Protein AF-A0A556MNW9-F1 (afdb_monomer_lite)

Secondary structure (DSSP, 8-state):
-HHHHHHHHHHHHHHHHHHHHTT-EEEEEEEEEEEEBTTS-EEEEEEEEEEE-TTS--EEEEEEEEEETTTTEEEEEEEEEESS--TTSHHHHHHHHHHHHHHTS---B-TTS--B-SS-EEEEEETTS-TTS-PPPPPSSEEEEEEEEE-TTSPEEEEEEEEETTEEEEEEEEES-TTS--EEEE-SSTTEEEEEEEE-SSSEEEEEEEEETTT--EEEEEEEEE-----

Structure (mmCIF, N/CA/C/O backbone):
data_AF-A0A556MNW9-F1
#
_entry.id   AF-A0A556MNW9-F1
#
loop_
_atom_site.group_PDB
_atom_site.id
_atom_site.type_symbol
_atom_site.label_atom_id
_atom_site.label_alt_id
_atom_site.label_comp_id
_atom_site.label_asym_id
_atom_site.label_entity_id
_atom_site.label_seq_id
_atom_site.pdbx_PDB_ins_code
_atom_site.Cartn_x
_atom_site.Cartn_y
_atom_site.Cartn_z
_atom_site.occupancy
_atom_site.B_iso_or_equiv
_atom_site.auth_seq_id
_atom_site.auth_comp_id
_atom_site.auth_asym_id
_atom_site.auth_atom_id
_atom_site.pdbx_PDB_model_num
ATOM 1 N N . MET A 1 1 ? -20.083 8.421 -54.833 1.00 62.03 1 MET A N 1
ATOM 2 C CA . MET A 1 1 ? -19.821 7.019 -54.429 1.00 62.03 1 MET A CA 1
ATOM 3 C C . MET A 1 1 ? -18.378 6.812 -53.972 1.00 62.03 1 MET A C 1
ATOM 5 O O . MET A 1 1 ? -18.189 6.343 -52.862 1.00 62.03 1 MET A O 1
ATOM 9 N N . LEU A 1 2 ? -17.377 7.241 -54.753 1.00 65.88 2 LEU A N 1
ATOM 10 C CA . LEU A 1 2 ? -15.950 7.072 -54.431 1.00 65.88 2 LEU A CA 1
ATOM 11 C C . LEU A 1 2 ? -15.540 7.654 -53.060 1.00 65.88 2 LEU A C 1
ATOM 13 O O . LEU A 1 2 ? -14.881 6.970 -52.294 1.00 65.88 2 LEU A O 1
ATOM 17 N N . ILE A 1 3 ? -16.005 8.866 -52.723 1.00 64.12 3 ILE A N 1
ATOM 18 C CA . ILE A 1 3 ? -15.663 9.579 -51.472 1.00 64.12 3 ILE A CA 1
ATOM 19 C C . ILE A 1 3 ? -16.175 8.849 -50.215 1.00 64.12 3 ILE A C 1
ATOM 21 O O . ILE A 1 3 ? -15.480 8.781 -49.208 1.00 64.12 3 ILE A O 1
ATOM 25 N N . LEU A 1 4 ? -17.376 8.261 -50.273 1.00 63.44 4 LEU A N 1
ATOM 26 C CA . LEU A 1 4 ? -17.949 7.498 -49.153 1.00 63.44 4 LEU A CA 1
ATOM 27 C C . LEU A 1 4 ? -17.160 6.209 -48.882 1.00 63.44 4 LEU A C 1
ATOM 29 O O . LEU A 1 4 ? -16.976 5.834 -47.727 1.00 63.44 4 LEU A O 1
ATOM 33 N N . VAL A 1 5 ? -16.646 5.570 -49.937 1.00 71.50 5 VAL A N 1
ATOM 34 C CA . VAL A 1 5 ? -15.811 4.366 -49.825 1.00 71.50 5 VAL A CA 1
ATOM 35 C C . VAL A 1 5 ? -14.441 4.705 -49.232 1.00 71.50 5 VAL A C 1
ATOM 37 O O . VAL A 1 5 ? -13.986 4.005 -48.331 1.00 71.50 5 VAL A O 1
ATOM 40 N N . THR A 1 6 ? -13.800 5.803 -49.650 1.00 70.75 6 THR A N 1
ATOM 41 C CA . THR A 1 6 ? -12.513 6.233 -49.073 1.00 70.75 6 THR A CA 1
ATOM 42 C C . THR A 1 6 ? -12.634 6.657 -47.615 1.00 70.75 6 THR A C 1
ATOM 44 O O . THR A 1 6 ? -11.775 6.289 -46.814 1.00 70.75 6 THR A O 1
ATOM 47 N N . VAL A 1 7 ? -13.698 7.375 -47.238 1.00 72.06 7 VAL A N 1
ATOM 48 C CA . VAL A 1 7 ? -13.945 7.744 -45.833 1.00 72.06 7 VAL A CA 1
ATOM 49 C C . VAL A 1 7 ? -14.216 6.495 -44.990 1.00 72.06 7 VAL A C 1
ATOM 51 O O . VAL A 1 7 ? -13.611 6.339 -43.932 1.00 72.06 7 VAL A O 1
ATOM 54 N N . GLY A 1 8 ? -15.041 5.564 -45.483 1.00 70.25 8 GLY A N 1
ATOM 55 C CA . GLY A 1 8 ? -15.333 4.300 -44.801 1.00 70.25 8 GLY A CA 1
ATOM 56 C C . GLY A 1 8 ? -14.086 3.439 -44.578 1.00 70.25 8 GLY A C 1
ATOM 57 O O . GLY A 1 8 ? -13.829 3.015 -43.453 1.00 70.25 8 GLY A O 1
ATOM 58 N N . CYS A 1 9 ? -13.259 3.250 -45.613 1.00 74.62 9 CYS A N 1
ATOM 59 C CA . CYS A 1 9 ? -11.987 2.531 -45.499 1.00 74.62 9 CYS A CA 1
ATOM 60 C C . CYS A 1 9 ? -11.000 3.235 -44.560 1.00 74.62 9 CYS A C 1
ATOM 62 O O . CYS A 1 9 ? -10.313 2.565 -43.797 1.00 74.62 9 CYS A O 1
ATOM 64 N N . SER A 1 10 ? -10.953 4.571 -44.563 1.00 72.69 10 SER A N 1
ATOM 65 C CA . SER A 1 10 ? -10.075 5.325 -43.660 1.00 72.69 10 SER A CA 1
ATOM 66 C C . SER A 1 10 ? -10.488 5.143 -42.201 1.00 72.69 10 SER A C 1
ATOM 68 O O . SER A 1 10 ? -9.637 4.850 -41.370 1.00 72.69 10 SER A O 1
ATOM 70 N N . VAL A 1 11 ? -11.785 5.227 -41.878 1.00 74.94 11 VAL A N 1
ATOM 71 C CA . VAL A 1 11 ? -12.293 4.979 -40.515 1.00 74.94 11 VAL A CA 1
ATOM 72 C C . VAL A 1 11 ? -12.009 3.543 -40.068 1.00 74.94 11 VAL A C 1
ATOM 74 O O . VAL A 1 11 ? -11.620 3.333 -38.923 1.00 74.94 11 VAL A O 1
ATOM 77 N N . LEU A 1 12 ? -12.132 2.561 -40.965 1.00 72.44 12 LEU A N 1
ATOM 78 C CA . LEU A 1 12 ? -11.803 1.161 -40.680 1.00 72.44 12 LEU A CA 1
ATOM 79 C C . LEU A 1 12 ? -10.304 0.958 -40.431 1.00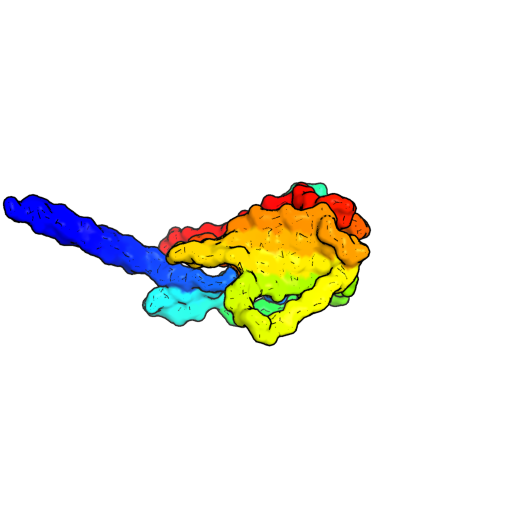 72.44 12 LEU A C 1
ATOM 81 O O . LEU A 1 12 ? -9.932 0.277 -39.481 1.00 72.44 12 LEU A O 1
ATOM 85 N N . VAL A 1 13 ? -9.443 1.583 -41.237 1.00 72.56 13 VAL A N 1
ATOM 86 C CA . VAL A 1 13 ? -7.985 1.527 -41.074 1.00 72.56 13 VAL A CA 1
ATOM 87 C C . VAL A 1 13 ? -7.557 2.239 -39.794 1.00 72.56 13 VAL A C 1
ATOM 89 O O . VAL A 1 13 ? -6.809 1.659 -39.017 1.00 72.56 13 VAL A O 1
ATOM 92 N N . PHE A 1 14 ? -8.074 3.435 -39.501 1.00 62.94 14 PHE A N 1
ATOM 93 C CA . PHE A 1 14 ? -7.812 4.120 -38.232 1.00 62.94 14 PHE A CA 1
ATOM 94 C C . PHE A 1 14 ? -8.364 3.338 -37.035 1.00 62.94 14 PHE A C 1
ATOM 96 O O . PHE A 1 14 ? -7.680 3.235 -36.023 1.00 62.94 14 PHE A O 1
ATOM 103 N N . GLY A 1 15 ? -9.548 2.733 -37.152 1.00 62.94 15 GLY A N 1
ATOM 104 C CA . GLY A 1 15 ? -10.143 1.888 -36.116 1.00 62.94 15 GLY A CA 1
ATOM 105 C C . GLY A 1 15 ? -9.334 0.616 -35.852 1.00 62.94 15 GLY A C 1
ATOM 106 O O . GLY A 1 15 ? -9.096 0.268 -34.697 1.00 62.94 15 GLY A O 1
ATOM 107 N N . LEU A 1 16 ? -8.839 -0.041 -36.905 1.00 59.16 16 LEU A N 1
ATOM 108 C CA . LEU A 1 16 ? -7.960 -1.208 -36.807 1.00 59.16 16 LEU A CA 1
ATOM 109 C C . LEU A 1 16 ? -6.581 -0.828 -36.263 1.00 59.16 16 LEU A C 1
ATOM 111 O O . LEU A 1 16 ? -6.096 -1.482 -35.347 1.00 59.16 16 LEU A O 1
ATOM 115 N N . ILE A 1 17 ? -5.972 0.257 -36.745 1.00 58.78 17 ILE A N 1
ATOM 116 C CA . ILE A 1 17 ? -4.704 0.778 -36.219 1.00 58.78 17 ILE A CA 1
ATOM 117 C C . ILE A 1 17 ? -4.855 1.143 -34.737 1.00 58.78 17 ILE A C 1
ATOM 119 O O . ILE A 1 17 ? -3.985 0.805 -33.942 1.00 58.78 17 ILE A O 1
ATOM 123 N N . PHE A 1 18 ? -5.972 1.749 -34.327 1.00 54.22 18 PHE A N 1
ATOM 124 C CA . PHE A 1 18 ? -6.258 2.022 -32.919 1.00 54.22 18 PHE A CA 1
ATOM 125 C C . PHE A 1 18 ? -6.406 0.720 -32.113 1.00 54.22 18 PHE A C 1
ATOM 127 O O . PHE A 1 18 ? -5.808 0.588 -31.047 1.00 54.22 18 PHE A O 1
ATOM 134 N N . LEU A 1 19 ? -7.097 -0.292 -32.650 1.00 52.31 19 LEU A N 1
ATOM 135 C CA . LEU A 1 19 ? -7.193 -1.637 -32.061 1.00 52.31 19 LEU A CA 1
ATOM 136 C C . LEU A 1 19 ? -5.829 -2.337 -31.911 1.00 52.31 19 LEU A C 1
ATOM 138 O O . LEU A 1 19 ? -5.623 -3.050 -30.927 1.00 52.31 19 LEU A O 1
ATOM 142 N N . PHE A 1 20 ? -4.897 -2.128 -32.846 1.00 49.38 20 PHE A N 1
ATOM 143 C CA . PHE A 1 20 ? -3.540 -2.682 -32.794 1.00 49.38 20 PHE A CA 1
ATOM 144 C C . PHE A 1 20 ? -2.608 -1.880 -31.865 1.00 49.38 20 PHE A C 1
ATOM 146 O O . PHE A 1 20 ? -1.889 -2.474 -31.068 1.00 49.38 20 PHE A O 1
ATOM 153 N N . ILE A 1 21 ? -2.663 -0.544 -31.861 1.00 49.72 21 ILE A N 1
ATOM 154 C CA . ILE A 1 21 ? -1.835 0.312 -30.985 1.00 49.72 21 ILE A CA 1
ATOM 155 C C . ILE A 1 21 ? -2.230 0.161 -29.505 1.00 49.72 21 ILE A C 1
ATOM 157 O O . ILE A 1 21 ? -1.377 0.208 -28.611 1.00 49.72 21 ILE A O 1
ATOM 161 N N . VAL A 1 22 ? -3.512 -0.074 -29.219 1.00 49.94 22 VAL A N 1
ATOM 162 C CA . VAL A 1 22 ? -4.018 -0.259 -27.849 1.00 49.94 22 VAL A CA 1
ATOM 163 C C . VAL A 1 22 ? -3.633 -1.634 -27.267 1.00 49.94 22 VAL A C 1
ATOM 165 O O . VAL A 1 22 ? -3.669 -1.811 -26.048 1.00 49.94 22 VAL A O 1
ATOM 168 N N . LYS A 1 23 ? -3.172 -2.593 -28.085 1.00 45.16 23 LYS A N 1
ATOM 169 C CA . LYS A 1 23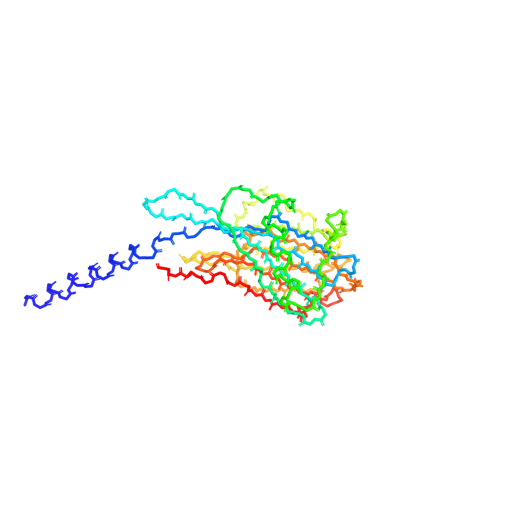 ? -2.942 -3.988 -27.671 1.00 45.16 23 LYS A CA 1
ATOM 170 C C . LYS A 1 23 ? -1.593 -4.324 -27.027 1.00 45.16 23 LYS A C 1
ATOM 172 O O . LYS A 1 23 ? -1.466 -5.442 -26.547 1.00 45.16 23 LYS A O 1
ATOM 177 N N . LYS A 1 24 ? -0.667 -3.372 -26.835 1.00 51.00 24 LYS A N 1
ATOM 178 C CA . LYS A 1 24 ? 0.464 -3.575 -25.902 1.00 51.00 24 LYS A CA 1
ATOM 179 C C . LYS A 1 24 ? -0.074 -3.677 -24.470 1.00 51.00 24 LYS A C 1
ATOM 181 O O . LYS A 1 24 ? -0.247 -2.645 -23.809 1.00 51.00 24 LYS A O 1
ATOM 186 N N . LYS A 1 25 ? -0.399 -4.887 -24.013 1.00 52.50 25 LYS A N 1
ATOM 187 C CA . LYS A 1 25 ? -0.976 -5.145 -22.691 1.00 52.50 25 LYS A CA 1
ATOM 188 C C . LYS A 1 25 ? 0.147 -5.186 -21.655 1.00 52.50 25 LYS A C 1
ATOM 190 O O . LYS A 1 25 ? 0.825 -6.192 -21.486 1.00 52.50 25 LYS A O 1
ATOM 195 N N . THR A 1 26 ? 0.341 -4.093 -20.927 1.00 50.66 26 THR A N 1
ATOM 196 C CA . THR A 1 26 ? 0.907 -4.208 -19.576 1.00 50.66 26 THR A CA 1
ATOM 197 C C . THR A 1 26 ? -0.128 -4.968 -18.742 1.00 50.66 26 THR A C 1
ATOM 199 O O . THR A 1 26 ? -1.326 -4.734 -18.898 1.00 50.66 26 THR A O 1
ATOM 202 N N . LYS A 1 27 ? 0.290 -5.925 -17.922 1.00 52.41 27 LYS A N 1
ATOM 203 C CA . LYS A 1 27 ? -0.569 -6.613 -16.959 1.00 52.41 27 LYS A CA 1
ATOM 204 C C . LYS A 1 27 ? 0.091 -6.589 -15.581 1.00 52.41 27 LYS A C 1
ATOM 206 O O . LYS A 1 27 ? 1.298 -6.691 -15.475 1.00 52.41 27 LYS A O 1
ATOM 211 N N . ILE A 1 28 ? -0.761 -6.441 -14.568 1.00 52.88 28 ILE A N 1
ATOM 212 C CA . ILE A 1 28 ? -0.559 -6.612 -13.119 1.00 52.88 28 ILE A CA 1
ATOM 213 C C . ILE A 1 28 ? 0.642 -5.859 -12.521 1.00 52.88 28 ILE A C 1
ATOM 215 O O . ILE A 1 28 ? 1.799 -6.181 -12.769 1.00 52.88 28 ILE A O 1
ATOM 219 N N . HIS A 1 29 ? 0.326 -4.883 -11.663 1.00 64.56 29 HIS A N 1
ATOM 220 C CA . HIS A 1 29 ? 1.287 -4.318 -10.724 1.00 64.56 29 HIS A CA 1
ATOM 221 C C . HIS A 1 29 ? 1.146 -5.085 -9.409 1.00 64.56 29 HIS A C 1
ATOM 223 O O . HIS A 1 29 ? 0.153 -4.903 -8.704 1.00 64.56 29 HIS A O 1
ATOM 229 N N . ALA A 1 30 ? 2.061 -6.002 -9.118 1.00 73.12 30 ALA A N 1
ATOM 230 C CA . ALA A 1 30 ? 2.046 -6.734 -7.858 1.00 73.12 30 ALA A CA 1
ATOM 231 C C . ALA A 1 30 ? 2.861 -5.969 -6.815 1.00 73.12 30 ALA A C 1
ATOM 233 O O . ALA A 1 30 ? 3.887 -5.367 -7.130 1.00 73.12 30 ALA A O 1
ATOM 234 N N . ILE A 1 31 ? 2.396 -5.996 -5.570 1.00 82.81 31 ILE A N 1
ATOM 235 C CA . ILE A 1 31 ? 3.211 -5.591 -4.428 1.00 82.81 31 ILE A CA 1
ATOM 236 C C . ILE A 1 31 ? 3.947 -6.854 -3.997 1.00 82.81 31 ILE A C 1
ATOM 238 O O . ILE A 1 31 ? 3.338 -7.772 -3.451 1.00 82.81 31 ILE A O 1
ATOM 242 N N . ASP A 1 32 ? 5.244 -6.929 -4.246 1.00 84.06 32 ASP A N 1
ATOM 243 C CA . ASP A 1 32 ? 6.038 -8.106 -3.895 1.00 84.06 32 ASP A CA 1
ATOM 244 C C . ASP A 1 32 ? 6.370 -8.084 -2.406 1.00 84.06 32 ASP A C 1
ATOM 246 O O . ASP A 1 32 ? 6.090 -9.034 -1.676 1.00 84.06 32 ASP A O 1
ATOM 250 N N . ALA A 1 33 ? 6.875 -6.949 -1.924 1.00 87.94 33 ALA A N 1
ATOM 251 C CA . ALA A 1 33 ? 7.255 -6.772 -0.534 1.00 87.94 33 ALA A CA 1
ATOM 252 C C . ALA A 1 33 ? 7.042 -5.332 -0.073 1.00 87.94 33 ALA A C 1
ATOM 254 O O . ALA A 1 33 ? 7.173 -4.377 -0.837 1.00 87.94 33 ALA A O 1
ATOM 255 N N . VAL A 1 34 ? 6.750 -5.187 1.215 1.00 90.88 34 VAL A N 1
ATOM 256 C CA . VAL A 1 34 ? 6.775 -3.897 1.902 1.00 90.88 34 VAL A CA 1
ATOM 257 C C . VAL A 1 34 ? 7.614 -4.085 3.149 1.00 90.88 34 VAL A C 1
ATOM 259 O O . VAL A 1 34 ? 7.376 -5.019 3.914 1.00 90.88 34 VAL A O 1
ATOM 262 N N . VAL A 1 35 ? 8.600 -3.216 3.332 1.00 92.25 35 VAL A N 1
ATOM 263 C CA . VAL A 1 35 ? 9.440 -3.160 4.532 1.00 92.25 35 VAL A CA 1
ATOM 264 C C . VAL A 1 35 ? 9.478 -1.721 5.018 1.00 92.25 35 VAL A C 1
ATOM 266 O O . VAL A 1 35 ? 9.399 -0.797 4.215 1.00 92.25 35 VAL A O 1
ATOM 269 N N . ALA A 1 36 ? 9.584 -1.512 6.322 1.00 93.38 36 ALA A N 1
ATOM 270 C CA . ALA A 1 36 ? 9.688 -0.172 6.884 1.00 93.38 36 ALA A CA 1
ATOM 271 C C . ALA A 1 36 ? 11.036 0.018 7.571 1.00 93.38 36 ALA A C 1
ATOM 273 O O . ALA A 1 36 ? 11.760 -0.944 7.834 1.00 93.38 36 ALA A O 1
ATOM 274 N N . ASP A 1 37 ? 11.372 1.262 7.881 1.00 91.69 37 ASP A N 1
ATOM 275 C CA . ASP A 1 37 ? 12.425 1.554 8.842 1.00 91.69 37 ASP A CA 1
ATOM 276 C C . ASP A 1 37 ? 11.986 1.223 10.285 1.00 91.69 37 ASP A C 1
ATOM 278 O O . ASP A 1 37 ? 10.820 0.938 10.587 1.00 91.69 37 ASP A O 1
ATOM 282 N N . ASN A 1 38 ? 12.937 1.265 11.220 1.00 88.75 38 ASN A N 1
ATOM 283 C CA . ASN A 1 38 ? 12.660 0.961 12.628 1.00 88.75 38 ASN A CA 1
ATOM 284 C C . ASN A 1 38 ? 11.615 1.897 13.250 1.00 88.75 38 ASN A C 1
ATOM 286 O O . ASN A 1 38 ? 10.914 1.486 14.175 1.00 88.75 38 ASN A O 1
ATOM 290 N N . THR A 1 39 ? 11.478 3.116 12.729 1.00 89.62 39 THR A N 1
ATOM 291 C CA . THR A 1 39 ? 10.547 4.135 13.226 1.00 89.62 39 THR A CA 1
ATOM 292 C C . THR A 1 39 ? 9.179 4.136 12.544 1.00 89.62 39 THR A C 1
ATOM 294 O O . THR A 1 39 ? 8.330 4.925 12.942 1.00 89.62 39 THR A O 1
ATOM 297 N N . LEU A 1 40 ? 8.940 3.261 11.558 1.00 92.00 40 LEU A N 1
ATOM 298 C CA . LEU A 1 40 ? 7.703 3.236 10.762 1.00 92.00 40 LEU A CA 1
ATOM 299 C C . LEU A 1 40 ? 7.399 4.572 10.059 1.00 92.00 40 LEU A C 1
ATOM 301 O O . LEU A 1 40 ? 6.241 4.916 9.828 1.00 92.00 40 LEU A O 1
ATOM 305 N N . ASN A 1 41 ? 8.438 5.333 9.719 1.00 92.88 41 ASN A N 1
ATOM 306 C CA . ASN A 1 41 ? 8.310 6.612 9.031 1.00 92.88 41 ASN A CA 1
ATOM 307 C C . ASN A 1 41 ? 8.558 6.482 7.523 1.00 92.88 41 ASN A C 1
ATOM 309 O O . ASN A 1 41 ? 7.945 7.204 6.741 1.00 92.88 41 ASN A O 1
ATOM 313 N N . PHE A 1 42 ? 9.432 5.563 7.108 1.00 94.69 42 PHE A N 1
ATOM 314 C CA . PHE A 1 42 ? 9.692 5.284 5.695 1.00 94.69 42 PHE A CA 1
ATOM 315 C C . PHE A 1 42 ? 9.264 3.865 5.351 1.00 94.69 42 PHE A C 1
ATOM 317 O O . PHE A 1 42 ? 9.792 2.906 5.911 1.00 94.69 42 PHE A O 1
ATOM 324 N N . TYR A 1 43 ? 8.341 3.738 4.398 1.00 94.50 43 TYR A N 1
ATOM 325 C CA . TYR A 1 43 ? 7.882 2.456 3.871 1.00 94.50 43 TYR A CA 1
ATOM 326 C C . TYR A 1 43 ? 8.468 2.254 2.487 1.00 94.50 43 TYR A C 1
ATOM 328 O O . TYR A 1 43 ? 8.179 3.000 1.552 1.00 94.50 43 TYR A O 1
ATOM 336 N N . HIS A 1 44 ? 9.293 1.230 2.372 1.00 93.50 44 HIS A N 1
ATOM 337 C CA . HIS A 1 44 ? 9.875 0.757 1.135 1.00 93.50 44 HIS A CA 1
ATOM 338 C C . HIS A 1 44 ? 8.922 -0.244 0.505 1.00 93.50 44 HIS A C 1
ATOM 340 O O . HIS A 1 44 ? 8.631 -1.296 1.074 1.00 93.50 44 HIS A O 1
ATOM 346 N N . ILE A 1 45 ? 8.430 0.103 -0.673 1.00 90.50 45 ILE A N 1
ATOM 347 C CA . ILE A 1 45 ? 7.445 -0.670 -1.409 1.00 90.50 45 ILE A CA 1
ATOM 348 C C . ILE A 1 45 ? 8.140 -1.203 -2.650 1.00 90.50 45 ILE A C 1
ATOM 350 O O . ILE A 1 45 ? 8.534 -0.443 -3.541 1.00 90.50 45 ILE A O 1
ATOM 354 N N . PHE A 1 46 ? 8.297 -2.518 -2.681 1.00 88.44 46 PHE A N 1
ATOM 355 C CA . PHE A 1 46 ? 8.849 -3.260 -3.796 1.00 88.44 46 PHE A CA 1
ATOM 356 C C . PHE A 1 46 ? 7.707 -3.920 -4.547 1.00 88.44 46 PHE A C 1
ATOM 358 O O . PHE A 1 46 ? 6.855 -4.591 -3.960 1.00 88.44 46 PHE A O 1
ATOM 365 N N . GLY A 1 47 ? 7.689 -3.713 -5.852 1.00 84.62 47 GLY A N 1
ATOM 366 C CA . GLY A 1 47 ? 6.672 -4.274 -6.717 1.00 84.62 47 GLY A CA 1
ATOM 367 C C . GLY A 1 47 ? 7.184 -4.429 -8.131 1.00 84.62 47 GLY A C 1
ATOM 368 O O . GLY A 1 47 ? 8.267 -3.944 -8.481 1.00 84.62 47 GLY A O 1
ATOM 369 N N . HIS A 1 48 ? 6.380 -5.071 -8.961 1.00 81.50 48 HIS A N 1
ATOM 370 C CA . HIS A 1 48 ? 6.697 -5.253 -10.363 1.00 81.50 48 HIS A CA 1
ATOM 371 C C . HIS A 1 48 ? 5.496 -5.005 -11.249 1.00 81.50 48 HIS A C 1
ATOM 373 O O . HIS A 1 48 ? 4.357 -5.253 -10.867 1.00 81.50 48 HIS A O 1
ATOM 379 N N . SER A 1 49 ? 5.792 -4.566 -12.467 1.00 78.94 49 SER A N 1
ATOM 380 C CA . SER A 1 49 ? 4.851 -4.515 -13.579 1.00 78.94 49 SER A CA 1
ATOM 381 C C . SER A 1 49 ? 5.216 -5.591 -14.597 1.00 78.94 49 SER A C 1
ATOM 383 O O . SER A 1 49 ? 6.367 -5.634 -15.044 1.00 78.94 49 SER A O 1
ATOM 385 N N . MET A 1 50 ? 4.258 -6.413 -15.028 1.00 76.31 50 MET A N 1
ATOM 386 C CA . MET A 1 50 ? 4.468 -7.343 -16.141 1.00 76.31 50 MET A CA 1
ATOM 387 C C . MET A 1 50 ? 4.141 -6.662 -17.477 1.00 76.31 50 MET A C 1
ATOM 389 O O . MET A 1 50 ? 3.063 -6.115 -17.701 1.00 76.31 50 MET A O 1
ATOM 393 N N . TYR A 1 51 ? 5.085 -6.692 -18.407 1.00 74.38 51 TYR A N 1
ATOM 394 C CA . TYR A 1 51 ? 4.936 -6.167 -19.758 1.00 74.38 51 TYR A CA 1
ATOM 395 C C . TYR A 1 51 ? 4.787 -7.335 -20.731 1.00 74.38 51 TYR A C 1
ATOM 397 O O . TYR A 1 51 ? 5.675 -8.183 -20.820 1.00 74.38 51 TYR A O 1
ATOM 405 N N . MET A 1 52 ? 3.674 -7.371 -21.470 1.00 72.06 52 MET A N 1
ATOM 406 C CA . MET A 1 52 ? 3.406 -8.366 -22.514 1.00 72.06 52 MET A CA 1
ATOM 407 C C . MET A 1 52 ? 3.379 -7.672 -23.888 1.00 72.06 52 MET A C 1
ATOM 409 O O . MET A 1 52 ? 2.321 -7.221 -24.333 1.00 72.06 52 MET A O 1
ATOM 413 N N . PRO A 1 53 ? 4.547 -7.482 -24.528 1.00 69.19 53 PRO A N 1
ATOM 414 C CA . PRO A 1 53 ? 4.622 -6.999 -25.906 1.00 69.19 53 PRO A CA 1
ATOM 415 C C . PRO A 1 53 ? 4.098 -8.053 -26.896 1.00 69.19 53 PRO A C 1
ATOM 417 O O . PRO A 1 53 ? 4.206 -9.246 -26.637 1.00 69.19 53 PRO A O 1
ATOM 420 N N . ASP A 1 54 ? 3.556 -7.606 -28.033 1.00 67.94 54 ASP A N 1
ATOM 421 C CA . ASP A 1 54 ? 2.919 -8.495 -29.020 1.00 67.94 54 ASP A CA 1
ATOM 422 C C . ASP A 1 54 ? 3.927 -9.421 -29.734 1.00 67.94 54 ASP A C 1
ATOM 424 O O . ASP A 1 54 ? 3.644 -10.599 -29.933 1.00 67.94 54 ASP A O 1
ATOM 428 N N . ASP A 1 55 ? 5.129 -8.913 -30.038 1.00 73.88 55 ASP A N 1
ATOM 429 C CA . ASP A 1 55 ? 6.135 -9.613 -30.861 1.00 73.88 55 ASP A CA 1
ATOM 430 C C . ASP A 1 55 ? 7.375 -10.074 -30.073 1.00 73.88 55 ASP A C 1
ATOM 432 O O . ASP A 1 55 ? 8.416 -10.395 -30.649 1.00 73.88 55 ASP A O 1
ATOM 436 N N . SER A 1 56 ? 7.334 -10.058 -28.737 1.00 67.75 56 SER A N 1
ATOM 437 C CA . SER A 1 56 ? 8.475 -10.509 -27.927 1.00 67.75 56 SER A CA 1
ATOM 438 C C . SER A 1 56 ? 8.041 -11.159 -26.614 1.00 67.75 56 SER A C 1
ATOM 440 O O . SER A 1 56 ? 6.903 -10.979 -26.182 1.00 67.75 56 SER A O 1
ATOM 442 N N . PRO A 1 57 ? 8.923 -11.935 -25.956 1.00 76.56 57 PRO A N 1
ATOM 443 C CA . PRO A 1 57 ? 8.591 -12.551 -24.680 1.00 76.56 57 PRO A CA 1
ATOM 444 C C . PRO A 1 57 ? 8.206 -11.510 -23.627 1.00 76.56 57 PRO A C 1
ATOM 446 O O . PRO A 1 57 ? 8.827 -10.445 -23.522 1.00 76.56 57 PRO A O 1
ATOM 449 N N . SER A 1 58 ? 7.219 -11.858 -22.803 1.00 75.62 58 SER A N 1
ATOM 450 C CA . SER A 1 58 ? 6.840 -11.052 -21.648 1.00 75.62 58 SER A CA 1
ATOM 451 C C . SER A 1 58 ? 8.019 -10.862 -20.697 1.00 75.62 58 SER A C 1
ATOM 453 O O . SER A 1 58 ? 8.845 -11.760 -20.508 1.00 75.62 58 SER A O 1
ATOM 455 N N . TYR A 1 59 ? 8.093 -9.690 -20.076 1.00 77.62 59 TYR A N 1
ATOM 456 C CA . TYR A 1 59 ? 9.128 -9.365 -19.102 1.00 77.62 59 TYR A CA 1
ATOM 457 C C . TYR A 1 59 ? 8.562 -8.562 -17.938 1.00 77.62 59 TYR A C 1
ATOM 459 O O . TYR A 1 59 ? 7.580 -7.842 -18.094 1.00 77.62 59 TYR A O 1
ATOM 467 N N . GLU A 1 60 ? 9.212 -8.641 -16.784 1.00 82.38 60 GLU A N 1
ATOM 468 C CA . GLU A 1 60 ? 8.845 -7.857 -15.608 1.00 82.38 60 GLU A CA 1
ATOM 469 C C . GLU A 1 60 ? 9.783 -6.657 -15.460 1.00 82.38 60 GLU A C 1
ATOM 471 O O . GLU A 1 60 ? 10.968 -6.715 -15.812 1.00 82.38 60 GLU A O 1
ATOM 476 N N . VAL A 1 61 ? 9.232 -5.548 -14.971 1.00 83.12 61 VAL A N 1
ATOM 477 C CA . VAL A 1 61 ? 9.986 -4.367 -14.548 1.00 83.12 61 VAL A CA 1
ATOM 478 C C . VAL A 1 61 ? 9.753 -4.173 -13.064 1.00 83.12 61 VAL A C 1
ATOM 480 O O . VAL A 1 61 ? 8.648 -3.826 -12.649 1.00 83.12 61 VAL A O 1
ATOM 483 N N . TYR A 1 62 ? 10.811 -4.365 -12.289 1.00 85.69 62 TYR A N 1
ATOM 484 C CA . TYR A 1 62 ? 10.828 -4.135 -10.855 1.00 85.69 62 TYR A CA 1
ATOM 485 C C . TYR A 1 62 ? 10.967 -2.666 -10.539 1.00 85.69 62 TYR A C 1
ATOM 487 O O . TYR A 1 62 ? 11.691 -1.923 -11.213 1.00 85.69 62 TYR A O 1
ATOM 495 N N . ARG A 1 63 ? 10.282 -2.273 -9.476 1.00 86.19 63 ARG A N 1
ATOM 496 C CA . ARG A 1 63 ? 10.238 -0.923 -8.951 1.00 86.19 63 ARG A CA 1
ATOM 497 C C . ARG A 1 63 ? 10.479 -0.950 -7.460 1.00 86.19 63 ARG A C 1
ATOM 499 O O . ARG A 1 63 ? 10.120 -1.892 -6.756 1.00 86.19 63 ARG A O 1
ATOM 506 N N . HIS A 1 64 ? 11.036 0.152 -7.000 1.00 89.75 64 HIS A N 1
ATOM 507 C CA . HIS A 1 64 ? 11.177 0.441 -5.595 1.00 89.75 64 HIS A CA 1
ATOM 508 C C . HIS A 1 64 ? 10.721 1.877 -5.354 1.00 89.75 64 HIS A C 1
ATOM 510 O O . HIS A 1 64 ? 11.210 2.823 -5.980 1.00 89.75 64 HIS A O 1
ATOM 516 N N . TYR A 1 65 ? 9.753 2.025 -4.462 1.00 90.38 65 TYR A N 1
ATOM 517 C CA . TYR A 1 65 ? 9.222 3.303 -4.018 1.00 90.38 65 TYR A CA 1
ATOM 518 C C . TYR A 1 65 ? 9.463 3.457 -2.526 1.00 90.38 65 TYR A C 1
ATOM 520 O O . TYR A 1 65 ? 9.415 2.479 -1.785 1.00 90.38 65 TYR A O 1
ATOM 528 N N . VAL A 1 66 ? 9.672 4.691 -2.085 1.00 93.88 66 VAL A N 1
ATOM 529 C CA . VAL A 1 66 ? 9.662 5.038 -0.666 1.00 93.88 66 VAL A CA 1
ATOM 530 C C . VAL A 1 66 ? 8.517 5.994 -0.416 1.00 93.88 66 VAL A C 1
ATOM 532 O O . VAL A 1 66 ? 8.427 7.039 -1.062 1.00 93.88 66 VAL A O 1
ATOM 535 N N . PHE A 1 67 ? 7.657 5.623 0.521 1.00 94.44 67 PHE A N 1
ATOM 536 C CA . PHE A 1 67 ? 6.643 6.491 1.088 1.00 94.44 67 PHE A CA 1
ATOM 537 C C . PHE A 1 67 ? 7.145 7.052 2.418 1.00 94.44 67 PHE A C 1
ATOM 539 O O . PHE A 1 67 ? 7.496 6.287 3.318 1.00 94.44 67 PHE A O 1
ATOM 546 N N . ASN A 1 68 ? 7.193 8.377 2.533 1.00 94.06 68 ASN A N 1
ATOM 547 C CA . ASN A 1 68 ? 7.508 9.074 3.772 1.00 94.06 68 ASN A CA 1
ATOM 548 C C . ASN A 1 68 ? 6.210 9.484 4.477 1.00 94.06 68 ASN A C 1
ATOM 550 O O . ASN A 1 68 ? 5.503 10.378 4.011 1.00 94.06 68 ASN A O 1
ATOM 554 N N . LEU A 1 69 ? 5.919 8.849 5.610 1.00 94.06 69 LEU A N 1
ATOM 555 C CA . LEU A 1 69 ? 4.691 9.071 6.366 1.00 94.06 69 LEU A CA 1
ATOM 556 C C . LEU A 1 69 ? 4.611 10.489 6.951 1.00 94.06 69 LEU A C 1
ATOM 558 O O . LEU A 1 69 ? 3.525 11.053 7.014 1.00 94.06 69 LEU A O 1
ATOM 562 N N . SER A 1 70 ? 5.739 11.099 7.333 1.00 92.19 70 SER A N 1
ATOM 563 C CA . SER A 1 70 ? 5.736 12.411 8.002 1.00 92.19 70 SER A CA 1
ATOM 564 C C . SER A 1 70 ? 5.253 13.567 7.128 1.00 92.19 70 SER A C 1
ATOM 566 O O . SER A 1 70 ? 4.797 14.580 7.653 1.00 92.19 70 SER A O 1
ATOM 568 N N . ASN A 1 71 ? 5.353 13.436 5.805 1.00 92.31 71 ASN A N 1
ATOM 569 C CA . ASN A 1 71 ? 4.935 14.465 4.854 1.00 92.31 71 ASN A CA 1
ATOM 570 C C . ASN A 1 71 ? 4.089 13.918 3.694 1.00 92.31 71 ASN A C 1
ATOM 572 O O . ASN A 1 71 ? 3.862 14.635 2.720 1.00 92.31 71 ASN A O 1
ATOM 576 N N . TYR A 1 72 ? 3.651 12.661 3.789 1.00 91.56 72 TYR A N 1
ATOM 577 C CA . TYR A 1 72 ? 2.872 11.960 2.771 1.00 91.56 72 TYR A CA 1
ATOM 578 C C . TYR A 1 72 ? 3.488 11.997 1.360 1.00 91.56 72 TYR A C 1
ATOM 580 O O . TYR A 1 72 ? 2.779 12.065 0.356 1.00 91.56 72 TYR A O 1
ATOM 588 N N . GLN A 1 73 ? 4.820 11.966 1.258 1.00 91.25 73 GLN A N 1
ATOM 589 C CA . GLN A 1 73 ? 5.517 12.072 -0.022 1.00 91.25 73 GLN A CA 1
ATOM 590 C C . GLN A 1 73 ? 6.002 10.717 -0.533 1.00 91.25 73 GLN A C 1
ATOM 592 O O . GLN A 1 73 ? 6.618 9.938 0.196 1.00 91.25 73 GLN A O 1
ATOM 597 N N . PHE A 1 74 ? 5.810 10.486 -1.831 1.00 88.44 74 PHE A N 1
ATOM 598 C CA . PHE A 1 74 ? 6.417 9.372 -2.547 1.00 88.44 74 PHE A CA 1
ATOM 599 C C . PHE A 1 74 ? 7.663 9.780 -3.319 1.00 88.44 74 PHE A C 1
ATOM 601 O O . PHE A 1 74 ? 7.657 10.747 -4.083 1.00 88.44 74 PHE A O 1
ATOM 608 N N . THR A 1 75 ? 8.691 8.946 -3.212 1.00 91.00 75 THR A N 1
ATOM 609 C CA . THR A 1 75 ? 9.908 9.058 -4.009 1.00 91.00 75 THR A CA 1
ATOM 610 C C . THR A 1 75 ? 10.146 7.748 -4.742 1.00 91.00 75 THR A C 1
ATOM 612 O O . THR A 1 75 ? 10.285 6.687 -4.135 1.00 91.00 75 THR A O 1
ATOM 615 N N . ALA A 1 76 ? 10.188 7.817 -6.072 1.00 88.69 76 ALA A N 1
ATOM 616 C CA . ALA A 1 76 ? 10.522 6.675 -6.913 1.00 88.69 76 ALA A CA 1
ATOM 617 C C . ALA A 1 76 ? 12.043 6.474 -6.974 1.00 88.69 76 ALA A C 1
ATOM 619 O O . ALA A 1 76 ? 12.800 7.425 -7.216 1.00 88.69 76 ALA A O 1
ATOM 620 N N . GLY A 1 77 ? 12.478 5.234 -6.766 1.00 87.62 77 GLY A N 1
ATOM 621 C CA . GLY A 1 77 ? 13.864 4.801 -6.884 1.00 87.62 77 GLY A CA 1
ATOM 622 C C . GLY A 1 77 ? 14.240 4.435 -8.313 1.00 87.62 77 GLY A C 1
ATOM 623 O O . GLY A 1 77 ? 13.791 5.073 -9.271 1.00 87.62 77 GLY A O 1
ATOM 624 N N . ASP A 1 78 ? 15.090 3.421 -8.436 1.00 86.94 78 ASP A N 1
ATOM 625 C CA . ASP A 1 78 ? 15.471 2.854 -9.724 1.00 86.94 78 ASP A CA 1
ATOM 626 C C . ASP A 1 78 ? 14.482 1.774 -10.171 1.00 86.94 78 ASP A C 1
ATOM 628 O O . ASP A 1 78 ? 13.551 1.386 -9.461 1.00 86.94 78 ASP A O 1
ATOM 632 N N . HIS A 1 79 ? 14.673 1.306 -11.400 1.00 87.06 79 HIS A N 1
ATOM 633 C CA . HIS A 1 79 ? 13.917 0.199 -11.960 1.00 87.06 79 HIS A CA 1
ATOM 634 C C . HIS A 1 79 ? 14.834 -0.764 -12.697 1.00 87.06 79 HIS A C 1
ATOM 636 O O . HIS A 1 79 ? 15.844 -0.355 -13.270 1.00 87.06 79 HIS A O 1
ATOM 642 N N . GLN A 1 80 ? 14.465 -2.041 -12.706 1.00 86.69 80 GLN A N 1
ATOM 643 C CA . GLN A 1 80 ? 15.233 -3.083 -13.373 1.00 86.69 80 GLN A CA 1
ATOM 644 C C . GLN A 1 80 ? 14.308 -4.049 -14.102 1.00 86.69 80 GLN A C 1
ATOM 646 O O . GLN A 1 80 ? 13.293 -4.480 -13.569 1.00 86.69 80 GLN A O 1
ATOM 651 N N . ARG A 1 81 ? 14.684 -4.417 -15.327 1.00 86.38 81 ARG A N 1
ATOM 652 C CA . ARG A 1 81 ? 14.055 -5.523 -16.051 1.00 86.38 81 ARG A CA 1
ATOM 653 C C . ARG A 1 81 ? 14.615 -6.852 -15.536 1.00 86.38 81 ARG A C 1
ATOM 655 O O . ARG A 1 81 ? 15.834 -6.980 -15.440 1.00 86.38 81 ARG A O 1
ATOM 662 N N . GLY A 1 82 ? 13.771 -7.840 -15.245 1.00 76.81 82 GLY A N 1
ATOM 663 C CA . GLY A 1 82 ? 14.241 -9.143 -14.758 1.00 76.81 82 GLY A CA 1
ATOM 664 C C . GLY A 1 82 ? 13.135 -10.172 -14.510 1.00 76.81 82 GLY A C 1
ATOM 665 O O . GLY A 1 82 ? 12.046 -10.041 -15.064 1.00 76.81 82 GLY A O 1
ATOM 666 N N . LYS A 1 83 ? 13.459 -11.191 -13.697 1.00 67.38 83 LYS A N 1
ATOM 667 C CA . LYS A 1 83 ? 12.545 -12.204 -13.140 1.00 67.38 83 LYS A CA 1
ATOM 668 C C . LYS A 1 83 ? 12.847 -12.399 -11.639 1.00 67.38 83 LYS A C 1
ATOM 670 O O . LYS A 1 83 ? 14.002 -12.650 -11.308 1.00 67.38 83 LYS A O 1
ATOM 675 N N . GLY A 1 84 ? 11.832 -12.330 -10.779 1.00 65.56 84 GLY A N 1
ATOM 676 C CA . GLY A 1 84 ? 11.911 -12.265 -9.314 1.00 65.56 84 GLY A CA 1
ATOM 677 C C . GLY A 1 84 ? 12.438 -10.944 -8.716 1.00 65.56 84 GLY A C 1
ATOM 678 O O . GLY A 1 84 ? 13.321 -10.297 -9.281 1.00 65.56 84 GLY A O 1
ATOM 679 N N . ILE A 1 85 ? 11.944 -10.590 -7.519 1.00 70.56 85 ILE A N 1
ATOM 680 C CA . ILE A 1 85 ? 12.620 -9.663 -6.593 1.00 70.56 85 ILE A CA 1
ATOM 681 C C . ILE A 1 85 ? 13.353 -10.480 -5.531 1.00 70.56 85 ILE A C 1
ATOM 683 O O . ILE A 1 85 ? 12.731 -11.233 -4.788 1.00 70.56 85 ILE A O 1
ATOM 687 N N . ASP A 1 86 ? 14.660 -10.257 -5.416 1.00 79.44 86 ASP A N 1
ATOM 688 C CA . ASP A 1 86 ? 15.434 -10.590 -4.221 1.00 79.44 86 ASP A CA 1
ATOM 689 C C . ASP A 1 86 ? 15.777 -9.282 -3.492 1.00 79.44 86 ASP A C 1
ATOM 691 O O . ASP A 1 86 ? 16.398 -8.382 -4.071 1.00 79.44 86 ASP A O 1
ATOM 695 N N . LEU A 1 87 ? 15.350 -9.166 -2.230 1.00 76.75 87 LEU A N 1
ATOM 696 C CA . LEU A 1 87 ? 15.595 -7.985 -1.396 1.00 76.75 87 LEU A CA 1
ATOM 697 C C . LEU A 1 87 ? 17.086 -7.766 -1.096 1.00 76.75 87 LEU A C 1
ATOM 699 O O . LEU A 1 87 ? 17.472 -6.654 -0.748 1.00 76.75 87 LEU A O 1
ATOM 703 N N . ASN A 1 88 ? 17.919 -8.790 -1.289 1.00 82.56 88 ASN A N 1
ATOM 704 C CA . ASN A 1 88 ? 19.373 -8.720 -1.147 1.00 82.56 88 ASN A CA 1
ATOM 705 C C . ASN A 1 88 ? 20.094 -8.533 -2.492 1.00 82.56 88 ASN A C 1
ATOM 707 O O . ASN A 1 88 ? 21.318 -8.623 -2.563 1.00 82.56 88 ASN A O 1
ATOM 711 N N . SER A 1 89 ? 19.356 -8.300 -3.580 1.00 84.88 89 SER A N 1
ATOM 712 C CA . SER A 1 89 ? 19.964 -8.143 -4.900 1.00 84.88 89 SER A CA 1
ATOM 713 C C . SER A 1 89 ? 20.709 -6.806 -5.048 1.00 84.88 89 SER A C 1
ATOM 715 O O . SER A 1 89 ? 20.285 -5.790 -4.488 1.00 84.88 89 SER A O 1
ATOM 717 N N . PRO A 1 90 ? 21.730 -6.736 -5.929 1.00 87.75 90 PRO A N 1
ATOM 718 C CA . PRO A 1 90 ? 22.405 -5.477 -6.266 1.00 87.75 90 PRO A CA 1
ATOM 719 C C . PRO A 1 90 ? 21.463 -4.383 -6.795 1.00 87.75 90 PRO A C 1
ATOM 721 O O . PRO A 1 90 ? 21.804 -3.203 -6.797 1.00 87.75 90 PRO A O 1
ATOM 724 N N . PHE A 1 91 ? 20.281 -4.757 -7.300 1.00 88.38 91 PHE A N 1
ATOM 725 C CA . PHE A 1 91 ? 19.235 -3.806 -7.679 1.00 88.38 91 PHE A CA 1
ATOM 726 C C . PHE A 1 91 ? 18.753 -2.988 -6.482 1.00 88.38 91 PHE A C 1
ATOM 728 O O . PHE A 1 91 ? 18.658 -1.763 -6.573 1.00 88.38 91 PHE A O 1
ATOM 735 N N . VAL A 1 92 ? 18.441 -3.672 -5.379 1.00 88.31 92 VAL A N 1
ATOM 736 C CA . VAL A 1 92 ? 17.898 -3.046 -4.176 1.00 88.31 92 VAL A CA 1
ATOM 737 C C . VAL A 1 92 ? 18.933 -2.114 -3.575 1.00 88.31 92 VAL A C 1
ATOM 739 O O . VAL A 1 92 ? 18.597 -0.966 -3.308 1.00 88.31 92 VAL A O 1
ATOM 742 N N . GLU A 1 93 ? 20.191 -2.544 -3.480 1.00 90.00 93 GLU A N 1
ATOM 743 C CA . GLU A 1 93 ? 21.303 -1.710 -3.011 1.00 90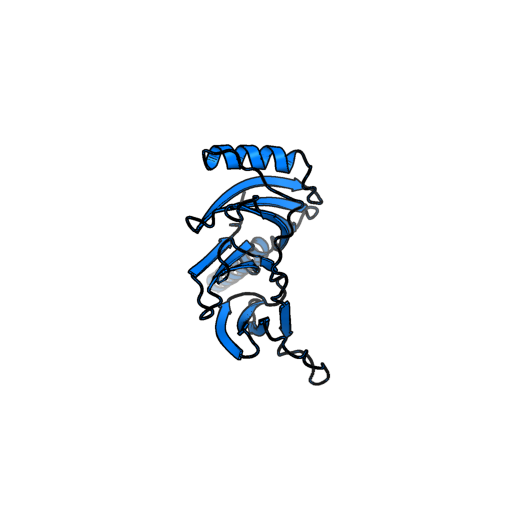.00 93 GLU A CA 1
ATOM 744 C C . GLU A 1 93 ? 21.434 -0.411 -3.825 1.00 90.00 93 GLU A C 1
ATOM 746 O O . GLU A 1 93 ? 21.325 0.684 -3.271 1.00 90.00 93 GLU A O 1
ATOM 751 N N . ARG A 1 94 ? 21.538 -0.503 -5.160 1.00 90.75 94 ARG A N 1
ATOM 752 C CA . ARG A 1 94 ? 21.612 0.692 -6.025 1.00 90.75 94 ARG A CA 1
ATOM 753 C C . ARG A 1 94 ? 20.385 1.586 -5.885 1.00 90.75 94 ARG A C 1
ATOM 755 O O . ARG A 1 94 ? 20.504 2.804 -5.766 1.00 90.75 94 ARG A O 1
ATOM 762 N N . SER A 1 95 ? 19.191 0.993 -5.863 1.00 92.31 95 SER A N 1
ATOM 763 C CA . SER A 1 95 ? 17.968 1.773 -5.719 1.00 92.31 95 SER A CA 1
ATOM 764 C C . SER A 1 95 ? 17.881 2.461 -4.354 1.00 92.31 95 SER A C 1
ATOM 766 O O . SER A 1 95 ? 17.348 3.569 -4.281 1.00 92.31 95 SER A O 1
ATOM 768 N N . MET A 1 96 ? 18.358 1.818 -3.287 1.00 92.56 96 MET A N 1
ATOM 769 C CA . MET A 1 96 ? 18.437 2.366 -1.933 1.00 92.56 96 MET A CA 1
ATOM 770 C C . MET A 1 96 ? 19.378 3.570 -1.877 1.00 92.56 96 MET A C 1
ATOM 772 O O . MET A 1 96 ? 19.018 4.599 -1.300 1.00 92.56 96 MET A O 1
ATOM 776 N N . GLU A 1 97 ? 20.541 3.492 -2.525 1.00 93.12 97 GLU A N 1
ATOM 777 C CA . GLU A 1 97 ? 21.465 4.623 -2.653 1.00 93.12 97 GLU A CA 1
ATOM 778 C C . GLU A 1 97 ? 20.837 5.793 -3.418 1.00 93.12 97 GLU A C 1
ATOM 780 O O . GLU A 1 97 ? 20.898 6.939 -2.965 1.00 93.12 97 GLU A O 1
ATOM 785 N N . THR A 1 98 ? 20.200 5.518 -4.561 1.00 94.25 98 THR A N 1
ATOM 786 C CA . THR A 1 98 ? 19.507 6.531 -5.368 1.00 94.25 98 THR A CA 1
ATOM 787 C C . THR A 1 98 ? 18.424 7.240 -4.557 1.00 94.25 98 THR A C 1
ATOM 789 O O . THR A 1 98 ? 18.318 8.468 -4.592 1.00 94.25 98 THR A O 1
ATOM 792 N N . LEU A 1 99 ? 17.630 6.486 -3.795 1.00 94.75 99 LEU A N 1
ATOM 793 C CA . LEU A 1 99 ? 16.586 7.041 -2.935 1.00 94.75 99 LEU A CA 1
ATOM 794 C C . LEU A 1 99 ? 17.158 7.844 -1.770 1.00 94.75 99 LEU A C 1
ATOM 796 O O . LEU A 1 99 ? 16.660 8.933 -1.492 1.00 94.75 99 LEU A O 1
ATOM 800 N N . SER A 1 100 ? 18.232 7.359 -1.150 1.00 94.44 100 SER A N 1
ATOM 801 C CA . SER A 1 100 ? 18.922 8.064 -0.068 1.00 94.44 100 SER A CA 1
ATOM 802 C C . SER A 1 100 ? 19.462 9.420 -0.536 1.00 94.44 100 SER A C 1
ATOM 804 O O . SER A 1 100 ? 19.254 10.440 0.121 1.00 94.44 100 SER A O 1
ATOM 806 N N . LYS A 1 101 ? 20.069 9.469 -1.733 1.00 94.44 101 LYS A N 1
ATOM 807 C CA . LYS A 1 101 ? 20.526 10.718 -2.368 1.00 94.44 101 LYS A CA 1
ATOM 808 C C . LYS A 1 101 ? 19.363 11.671 -2.651 1.00 94.44 101 LYS A C 1
ATOM 810 O O . LYS A 1 101 ? 19.451 12.845 -2.310 1.00 94.44 101 LYS A O 1
ATOM 815 N N . LYS A 1 102 ? 18.264 11.172 -3.232 1.00 94.19 102 LYS A N 1
ATOM 816 C CA . LYS A 1 102 ? 17.064 11.978 -3.539 1.00 94.19 102 LYS A CA 1
ATOM 817 C C . LYS A 1 102 ? 16.410 12.573 -2.291 1.00 94.19 102 LYS A C 1
ATOM 819 O O . LYS A 1 102 ? 15.914 13.691 -2.349 1.00 94.19 102 LYS A O 1
ATOM 824 N N . LEU A 1 103 ? 16.396 11.831 -1.186 1.00 92.06 103 LEU A N 1
ATOM 825 C CA . LEU A 1 103 ? 15.804 12.261 0.083 1.00 92.06 103 LEU A CA 1
ATOM 826 C C . LEU A 1 103 ? 16.784 13.024 0.989 1.00 92.06 103 LEU A C 1
ATOM 828 O O . LEU A 1 103 ? 16.382 13.478 2.057 1.00 92.06 103 LEU A O 1
ATOM 832 N N . GLY A 1 104 ? 18.057 13.155 0.596 1.00 92.81 104 GLY A N 1
ATOM 833 C CA . GLY A 1 104 ? 19.083 13.841 1.385 1.00 92.81 104 GLY A CA 1
ATOM 834 C C . GLY A 1 104 ? 19.417 13.155 2.715 1.00 92.81 104 GLY A C 1
ATOM 835 O O . GLY A 1 104 ? 19.870 13.817 3.645 1.00 92.81 104 GLY A O 1
ATOM 836 N N . ARG A 1 105 ? 19.170 11.845 2.837 1.00 92.25 105 ARG A N 1
ATOM 837 C CA . ARG A 1 105 ? 19.411 11.069 4.064 1.00 92.25 105 ARG A CA 1
ATOM 838 C C . ARG A 1 105 ? 19.659 9.601 3.759 1.00 92.25 105 ARG A C 1
ATOM 840 O O . ARG A 1 105 ? 19.090 9.066 2.815 1.00 92.25 105 ARG A O 1
ATOM 847 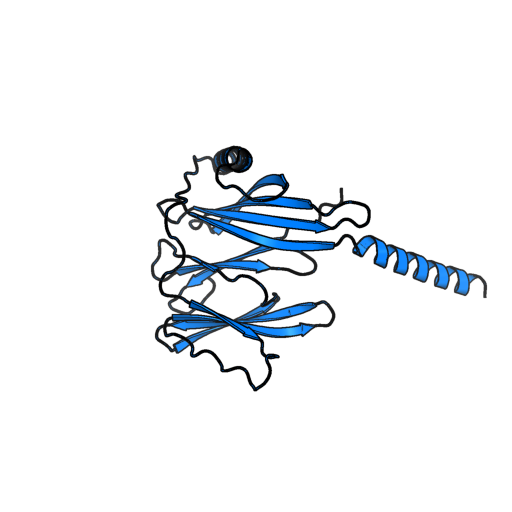N N . THR A 1 106 ? 20.423 8.927 4.609 1.00 92.00 106 THR A N 1
ATOM 848 C CA . THR A 1 106 ? 20.565 7.469 4.536 1.00 92.00 106 THR A CA 1
ATOM 849 C C . THR A 1 106 ? 19.254 6.796 4.933 1.00 92.00 106 THR A C 1
ATOM 851 O O . THR A 1 106 ? 18.694 7.078 5.997 1.00 92.00 106 THR A O 1
ATOM 854 N N . LEU A 1 107 ? 18.756 5.921 4.064 1.00 91.44 107 LEU A N 1
ATOM 855 C CA . LEU A 1 107 ? 17.622 5.053 4.350 1.00 91.44 107 LEU A CA 1
ATOM 856 C C . LEU A 1 107 ? 18.120 3.706 4.878 1.00 91.44 107 LEU A C 1
ATOM 858 O O . LEU A 1 107 ? 19.015 3.104 4.289 1.00 91.44 107 LEU A O 1
ATOM 862 N N . SER A 1 108 ? 17.499 3.222 5.951 1.00 87.62 108 SER A N 1
ATOM 863 C CA . SER A 1 108 ? 17.885 1.978 6.625 1.00 87.62 108 SER A CA 1
ATOM 864 C C . SER A 1 108 ? 16.642 1.121 6.890 1.00 87.62 108 SER A C 1
ATOM 866 O O . SER A 1 108 ? 16.034 1.250 7.958 1.00 87.62 108 SER A O 1
ATOM 868 N N . PRO A 1 109 ? 16.212 0.288 5.924 1.00 85.06 109 PRO A N 1
ATOM 869 C CA . PRO A 1 109 ? 15.061 -0.584 6.095 1.00 85.06 109 PRO A CA 1
ATOM 870 C C . PRO A 1 109 ? 15.367 -1.654 7.145 1.00 85.06 109 PRO A C 1
ATOM 872 O O . PRO A 1 109 ? 16.498 -2.122 7.274 1.00 85.06 109 PRO A O 1
ATOM 875 N N . ALA A 1 110 ? 14.338 -2.070 7.874 1.00 85.88 110 ALA A N 1
ATOM 876 C CA . ALA A 1 110 ? 14.385 -3.147 8.851 1.00 85.88 110 ALA A CA 1
ATOM 877 C C . ALA A 1 110 ? 13.579 -4.347 8.316 1.00 85.88 110 ALA A C 1
ATOM 879 O O . ALA A 1 110 ? 12.442 -4.556 8.733 1.00 85.88 110 ALA A O 1
ATOM 880 N N . PRO A 1 111 ? 14.125 -5.142 7.374 1.00 77.56 111 PRO A N 1
ATOM 881 C CA . PRO A 1 111 ? 13.360 -6.160 6.643 1.00 77.56 111 PRO A CA 1
ATOM 882 C C . PRO A 1 111 ? 12.803 -7.280 7.533 1.00 77.56 111 PRO A C 1
ATOM 884 O O . PRO A 1 111 ? 11.788 -7.879 7.198 1.00 77.56 111 PRO A O 1
ATOM 887 N N . ASN A 1 112 ? 13.429 -7.532 8.686 1.00 79.75 112 ASN A N 1
ATOM 888 C CA . ASN A 1 112 ? 12.979 -8.538 9.654 1.00 79.75 112 ASN A CA 1
ATOM 889 C C . ASN A 1 112 ? 11.909 -8.012 10.622 1.00 79.75 112 ASN A C 1
ATOM 891 O O . ASN A 1 112 ? 11.401 -8.767 11.451 1.00 79.75 112 ASN A O 1
ATOM 895 N N . LYS A 1 113 ? 11.581 -6.717 10.564 1.00 82.19 113 LYS A N 1
ATOM 896 C CA . LYS A 1 113 ? 10.535 -6.135 11.395 1.00 82.19 113 LYS A CA 1
ATOM 897 C C . LYS A 1 113 ? 9.177 -6.541 10.827 1.00 82.19 113 LYS A C 1
ATOM 899 O O . LYS A 1 113 ? 8.857 -6.226 9.682 1.00 82.19 113 LYS A O 1
ATOM 904 N N . ALA A 1 114 ? 8.360 -7.215 11.633 1.00 81.88 114 ALA A N 1
ATOM 905 C CA . ALA A 1 114 ? 6.960 -7.422 11.293 1.00 81.88 114 ALA A CA 1
ATOM 906 C C . ALA A 1 114 ? 6.250 -6.062 11.297 1.00 81.88 114 ALA A C 1
ATOM 908 O O . ALA A 1 114 ? 6.265 -5.361 12.303 1.00 81.88 114 ALA A O 1
ATOM 909 N N . ILE A 1 115 ? 5.681 -5.684 10.154 1.00 90.44 115 ILE A N 1
ATOM 910 C CA . ILE A 1 115 ? 4.977 -4.403 9.981 1.00 90.44 115 ILE A CA 1
ATOM 911 C C . ILE A 1 115 ? 3.510 -4.581 9.592 1.00 90.44 115 ILE A C 1
ATOM 913 O O . ILE A 1 115 ? 2.788 -3.601 9.451 1.00 90.44 115 ILE A O 1
ATOM 917 N N . LYS A 1 116 ? 3.064 -5.820 9.352 1.00 89.44 116 LYS A N 1
ATOM 918 C CA . LYS A 1 116 ? 1.647 -6.102 9.096 1.00 89.44 116 LYS A CA 1
ATOM 919 C C . LYS A 1 116 ? 0.864 -5.862 10.379 1.00 89.44 116 LYS A C 1
ATOM 921 O O . LYS A 1 116 ? 1.305 -6.299 11.438 1.00 89.44 116 LYS A O 1
ATOM 926 N N . HIS A 1 117 ? -0.300 -5.229 10.266 1.00 88.44 117 HIS A N 1
ATOM 927 C CA . HIS A 1 117 ? -1.127 -4.975 11.438 1.00 88.44 117 HIS A CA 1
ATOM 928 C C . HIS A 1 117 ? -1.638 -6.305 12.027 1.00 88.44 117 HIS A C 1
ATOM 930 O O . HIS A 1 117 ? -2.300 -7.059 11.312 1.00 88.44 117 HIS A O 1
ATOM 936 N N . PRO A 1 118 ? -1.370 -6.614 13.309 1.00 84.25 118 PRO A N 1
ATOM 937 C CA . PRO A 1 118 ? -1.613 -7.943 13.874 1.00 84.25 118 PRO A CA 1
ATOM 938 C C . PRO A 1 118 ? -3.101 -8.258 14.068 1.00 84.25 118 PRO A C 1
ATOM 940 O O . PRO A 1 118 ? -3.510 -9.409 13.953 1.00 84.25 118 PRO A O 1
ATOM 943 N N . GLU A 1 119 ? -3.920 -7.241 14.351 1.00 87.38 119 GLU A N 1
ATOM 944 C CA . GLU A 1 119 ? -5.330 -7.439 14.722 1.00 87.38 119 GLU A CA 1
ATOM 945 C C . GLU A 1 119 ? -6.346 -7.166 13.608 1.00 87.38 119 GLU A C 1
ATOM 947 O O . GLU A 1 119 ? -7.513 -7.526 13.751 1.00 87.38 119 GLU A O 1
ATOM 952 N N . ILE A 1 120 ? -5.950 -6.482 12.530 1.00 91.19 120 ILE A N 1
ATOM 953 C CA . ILE A 1 120 ? -6.888 -6.066 11.482 1.00 91.19 120 ILE A CA 1
ATOM 954 C C . ILE A 1 120 ? -6.838 -7.099 10.373 1.00 91.19 120 ILE A C 1
ATOM 956 O O . ILE A 1 120 ? -5.847 -7.211 9.651 1.00 91.19 120 ILE A O 1
ATOM 960 N N . LYS A 1 121 ? -7.936 -7.836 10.218 1.00 91.50 121 LYS A N 1
ATOM 961 C CA . LYS A 1 121 ? -8.088 -8.778 9.113 1.00 91.50 121 LYS A CA 1
ATOM 962 C C . LYS A 1 121 ? -8.631 -8.065 7.880 1.00 91.50 121 LYS A C 1
ATOM 964 O O . LYS A 1 121 ? -9.616 -7.336 7.970 1.00 91.50 121 LYS A O 1
ATOM 969 N N . VAL A 1 122 ? -8.034 -8.320 6.721 1.00 89.88 122 VAL A N 1
ATOM 970 C CA . VAL A 1 122 ? -8.623 -7.940 5.432 1.00 89.88 122 VAL A CA 1
ATOM 971 C C . VAL A 1 122 ? -9.465 -9.103 4.923 1.00 89.88 122 VAL A C 1
ATOM 973 O O . VAL A 1 122 ? -8.988 -10.237 4.878 1.00 89.88 122 VAL A O 1
ATOM 976 N N . ILE A 1 123 ? -10.722 -8.834 4.581 1.00 89.00 123 ILE A N 1
ATOM 977 C CA . ILE A 1 123 ? -11.671 -9.822 4.061 1.00 89.00 123 ILE A CA 1
ATOM 978 C C . ILE A 1 123 ? -12.107 -9.368 2.679 1.00 89.00 123 ILE A C 1
ATOM 980 O O . ILE A 1 123 ? -12.610 -8.259 2.524 1.00 89.00 123 ILE A O 1
ATOM 984 N N . HIS A 1 124 ? -11.950 -10.236 1.688 1.00 86.06 124 HIS A N 1
ATOM 985 C CA . HIS A 1 124 ? -12.394 -9.971 0.326 1.00 86.06 124 HIS A CA 1
ATOM 986 C C . HIS A 1 124 ? -13.758 -10.620 0.102 1.00 86.06 124 HIS A C 1
ATOM 988 O O . HIS A 1 124 ? -13.959 -11.781 0.453 1.00 86.06 124 HIS A O 1
ATOM 994 N N . ARG A 1 125 ? -14.694 -9.867 -0.474 1.00 81.44 125 ARG A N 1
ATOM 995 C CA . ARG A 1 125 ? -16.030 -10.337 -0.850 1.00 81.44 125 ARG A CA 1
ATOM 996 C C . ARG A 1 125 ? -16.299 -10.048 -2.319 1.00 81.44 125 ARG A C 1
ATOM 998 O O . ARG A 1 125 ? -15.985 -8.964 -2.818 1.00 81.44 125 ARG A O 1
ATOM 1005 N N . ASP A 1 126 ? -16.949 -10.988 -2.987 1.00 74.12 126 ASP A N 1
ATOM 1006 C CA . ASP A 1 126 ? -17.524 -10.780 -4.313 1.00 74.12 126 ASP A CA 1
ATOM 1007 C C . ASP A 1 126 ? -19.048 -10.820 -4.194 1.00 74.12 126 ASP A C 1
ATOM 1009 O O . ASP A 1 126 ? -19.604 -11.802 -3.715 1.00 74.12 126 ASP A O 1
ATOM 1013 N N . LEU A 1 127 ? -19.741 -9.751 -4.603 1.00 67.44 127 LEU A N 1
ATOM 1014 C CA . LEU A 1 127 ? -21.209 -9.747 -4.612 1.00 67.44 127 LEU A CA 1
ATOM 1015 C C . LEU A 1 127 ? -21.803 -10.697 -5.658 1.00 67.44 127 LEU A C 1
ATOM 1017 O O . LEU A 1 127 ? -22.995 -10.977 -5.594 1.00 67.44 127 LEU A O 1
ATOM 1021 N N . ASN A 1 128 ? -21.002 -11.165 -6.618 1.00 63.62 128 ASN A N 1
ATOM 1022 C CA . ASN A 1 128 ? -21.427 -12.156 -7.604 1.00 63.62 128 ASN A CA 1
ATOM 1023 C C . ASN A 1 128 ? -21.094 -13.596 -7.182 1.00 63.62 128 ASN A C 1
ATOM 1025 O O . ASN A 1 128 ? -21.343 -14.518 -7.960 1.00 63.62 128 ASN A O 1
ATOM 1029 N N . ALA A 1 129 ? -20.513 -13.799 -5.993 1.00 60.47 129 ALA A N 1
ATOM 1030 C CA . ALA A 1 129 ? -20.355 -15.129 -5.426 1.00 60.47 129 ALA A CA 1
ATOM 1031 C C . ALA A 1 129 ? -21.734 -15.787 -5.268 1.00 60.47 129 ALA A C 1
ATOM 1033 O O . ALA A 1 129 ? -22.685 -15.154 -4.814 1.00 60.47 129 ALA A O 1
ATOM 1034 N N . SER A 1 130 ? -21.855 -17.048 -5.684 1.00 52.59 130 SER A N 1
ATOM 1035 C CA . SER A 1 130 ? -23.117 -17.795 -5.637 1.00 52.59 130 SER A CA 1
ATOM 1036 C C . SER A 1 130 ? -23.714 -17.830 -4.225 1.00 52.59 130 SER A C 1
ATOM 1038 O O . SER A 1 130 ? -22.962 -17.953 -3.259 1.00 52.59 130 SER A O 1
ATOM 1040 N N . ASP A 1 131 ? -25.047 -17.866 -4.117 1.00 55.19 131 ASP A N 1
ATOM 1041 C CA . ASP A 1 131 ? -25.819 -17.949 -2.857 1.00 55.19 131 ASP A CA 1
ATOM 1042 C C . ASP A 1 131 ? -25.436 -19.131 -1.932 1.00 55.19 131 ASP A C 1
ATOM 1044 O O . ASP A 1 131 ? -25.911 -19.235 -0.802 1.00 55.19 131 ASP A O 1
ATOM 1048 N N . THR A 1 132 ? -24.585 -20.046 -2.406 1.00 53.41 132 THR A N 1
ATOM 1049 C CA . THR A 1 132 ? -24.041 -21.185 -1.661 1.00 53.41 132 THR A CA 1
ATOM 1050 C C . THR A 1 132 ? -22.747 -20.886 -0.894 1.00 53.41 132 THR A C 1
ATOM 1052 O O . THR A 1 132 ? -22.288 -21.748 -0.145 1.00 53.41 132 THR A O 1
ATOM 1055 N N . GLU A 1 133 ? -22.130 -19.710 -1.054 1.00 58.97 133 GLU A N 1
ATOM 1056 C CA . GLU A 1 133 ? -20.933 -19.348 -0.287 1.00 58.97 133 GLU A CA 1
ATOM 1057 C C . GLU A 1 133 ? -21.290 -18.909 1.140 1.00 58.97 133 GLU A C 1
ATOM 1059 O O . GLU A 1 133 ? -22.043 -17.963 1.374 1.00 58.97 133 GLU A O 1
ATOM 1064 N N . VAL A 1 134 ? -20.726 -19.609 2.130 1.00 61.44 134 VAL A N 1
ATOM 1065 C CA . VAL A 1 134 ? -20.873 -19.246 3.543 1.00 61.44 134 VAL A CA 1
ATOM 1066 C C . VAL A 1 134 ? -20.138 -17.930 3.781 1.00 61.44 134 VAL A C 1
ATOM 1068 O O . VAL A 1 134 ? -18.909 -17.890 3.808 1.00 61.44 134 VAL A O 1
ATOM 1071 N N . MET A 1 135 ? -20.898 -16.852 3.975 1.00 67.25 135 MET A N 1
ATOM 1072 C CA . MET A 1 135 ? -20.349 -15.533 4.280 1.00 67.25 135 MET A CA 1
ATOM 1073 C C . MET A 1 135 ? -19.485 -15.595 5.540 1.00 67.25 135 MET A C 1
ATOM 1075 O O . MET A 1 135 ? -19.973 -15.895 6.633 1.00 67.25 135 MET A O 1
ATOM 1079 N N . GLU A 1 136 ? -18.195 -15.285 5.391 1.00 73.88 136 GLU A N 1
ATOM 1080 C CA . GLU A 1 136 ? -17.278 -15.241 6.523 1.00 73.88 136 GLU A CA 1
ATOM 1081 C C . GLU A 1 136 ? -17.785 -14.234 7.568 1.00 73.88 136 GLU A C 1
ATOM 1083 O O . GLU A 1 136 ? -18.108 -13.077 7.253 1.00 73.88 136 GLU A O 1
ATOM 1088 N N . LYS A 1 137 ? -17.846 -14.680 8.830 1.00 83.56 137 LYS A N 1
ATOM 1089 C CA . LYS A 1 137 ? -18.173 -13.817 9.964 1.00 83.56 137 LYS A CA 1
ATOM 1090 C C . LYS A 1 137 ? -17.106 -12.731 10.085 1.00 83.56 137 LYS A C 1
ATOM 1092 O O . LYS A 1 137 ? -15.932 -13.038 10.264 1.00 83.56 137 LYS A O 1
ATOM 1097 N N . ILE A 1 138 ? -17.535 -11.472 10.036 1.00 87.44 138 ILE A N 1
ATOM 1098 C CA . ILE A 1 138 ? -16.642 -10.316 10.147 1.00 87.44 138 ILE A CA 1
ATOM 1099 C C . ILE A 1 138 ? -16.052 -10.278 11.572 1.00 87.44 138 ILE A C 1
ATOM 1101 O O . ILE A 1 138 ? -16.821 -10.245 12.539 1.00 87.44 138 ILE A O 1
ATOM 1105 N N . PRO A 1 139 ? -14.716 -10.310 11.734 1.00 89.31 139 PRO A N 1
ATOM 1106 C CA . PRO A 1 139 ? -14.050 -10.104 13.015 1.00 89.31 139 PRO A CA 1
ATOM 1107 C C . PRO A 1 139 ? -14.322 -8.713 13.591 1.00 89.31 139 PRO A C 1
ATOM 1109 O O . PRO A 1 139 ? -14.761 -7.807 12.890 1.00 89.31 139 PRO A O 1
ATOM 1112 N N . ALA A 1 140 ? -13.989 -8.517 14.869 1.00 90.62 140 ALA A N 1
ATOM 1113 C CA . ALA A 1 140 ? -14.190 -7.230 15.534 1.00 90.62 140 ALA A CA 1
ATOM 1114 C C . ALA A 1 140 ? -13.442 -6.074 14.838 1.00 90.62 140 ALA A C 1
ATOM 1116 O O . ALA A 1 140 ? -14.002 -4.992 14.677 1.00 90.62 140 ALA A O 1
ATOM 1117 N N . ASN A 1 141 ? -12.202 -6.314 14.407 1.00 93.25 141 ASN A N 1
ATOM 1118 C CA . ASN A 1 141 ? -11.373 -5.346 13.697 1.00 93.25 141 ASN A CA 1
ATOM 1119 C C . ASN A 1 141 ? -11.086 -5.883 12.294 1.00 93.25 141 ASN A C 1
ATOM 1121 O O . ASN A 1 141 ? -10.325 -6.839 12.130 1.00 93.25 141 ASN A O 1
ATOM 1125 N N . ALA A 1 142 ? -11.724 -5.302 11.282 1.00 94.44 142 ALA A N 1
ATOM 1126 C CA . ALA A 1 142 ? -11.631 -5.820 9.925 1.00 94.44 142 ALA A CA 1
ATOM 1127 C C . ALA A 1 142 ? -11.807 -4.736 8.867 1.00 94.44 142 ALA A C 1
ATOM 1129 O O . ALA A 1 142 ? -12.511 -3.749 9.064 1.00 94.44 142 ALA A O 1
ATOM 1130 N N . PHE A 1 143 ? -11.164 -4.950 7.727 1.00 93.62 143 PHE A N 1
ATOM 1131 C CA . PHE A 1 143 ? -11.357 -4.183 6.507 1.00 93.62 143 PHE A CA 1
ATOM 1132 C C . PHE A 1 143 ? -12.014 -5.123 5.504 1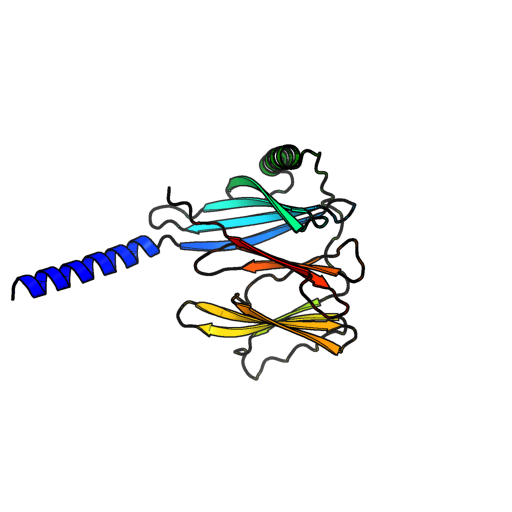.00 93.62 143 PHE A C 1
ATOM 1134 O O . PHE A 1 143 ? -11.396 -6.089 5.060 1.00 93.62 143 PHE A O 1
ATOM 1141 N N . VAL A 1 144 ? -13.281 -4.877 5.186 1.00 92.00 144 VAL A N 1
ATOM 1142 C CA . VAL A 1 144 ? -14.034 -5.698 4.238 1.00 92.00 144 VAL A CA 1
ATOM 1143 C C . VAL A 1 144 ? -14.019 -5.002 2.885 1.00 92.00 144 VAL A C 1
ATOM 1145 O O . VAL A 1 144 ? -14.518 -3.889 2.736 1.00 92.00 144 VAL A O 1
ATOM 1148 N N . VAL A 1 145 ? -13.415 -5.659 1.904 1.00 89.56 145 VAL A N 1
ATOM 1149 C CA . VAL A 1 145 ? -13.244 -5.172 0.540 1.00 89.56 145 VAL A CA 1
ATOM 1150 C C . VAL A 1 145 ? -14.200 -5.935 -0.365 1.00 89.56 145 VAL A C 1
ATOM 1152 O O . VAL A 1 145 ? -14.015 -7.125 -0.610 1.00 89.56 145 VAL A O 1
ATOM 1155 N N . THR A 1 146 ? -15.210 -5.249 -0.887 1.00 86.31 146 THR A N 1
ATOM 1156 C CA . THR A 1 146 ? -16.285 -5.863 -1.672 1.00 86.31 146 THR A CA 1
ATOM 1157 C C . THR A 1 146 ? -16.254 -5.394 -3.133 1.00 86.31 146 THR A C 1
ATOM 1159 O O . THR A 1 146 ? -16.290 -4.187 -3.404 1.00 86.31 146 THR A O 1
ATOM 1162 N N . LYS A 1 147 ? -16.240 -6.334 -4.093 1.00 81.69 147 LYS A N 1
ATOM 1163 C CA . LYS A 1 147 ? -16.458 -6.057 -5.531 1.00 81.69 147 LYS A CA 1
ATOM 1164 C C . LYS A 1 147 ? -17.936 -5.735 -5.755 1.00 81.69 147 LYS A C 1
ATOM 1166 O O . LYS A 1 147 ? -18.783 -6.587 -5.512 1.00 81.69 147 LYS A O 1
ATOM 1171 N N . LEU A 1 148 ? -18.262 -4.518 -6.203 1.00 75.31 148 LEU A N 1
ATOM 1172 C CA . LEU A 1 148 ? -19.666 -4.112 -6.362 1.00 75.31 148 LEU A CA 1
ATOM 1173 C C . LEU A 1 148 ? -20.250 -4.426 -7.743 1.00 75.31 148 LEU A C 1
ATOM 1175 O O . LEU A 1 148 ? -21.359 -4.939 -7.836 1.00 75.31 148 LEU A O 1
ATOM 1179 N N . ARG A 1 149 ? -19.540 -4.062 -8.816 1.00 69.81 149 ARG A N 1
ATOM 1180 C CA . ARG A 1 149 ? -19.910 -4.355 -10.211 1.00 69.81 149 ARG A CA 1
ATOM 1181 C C . ARG A 1 149 ? -18.754 -3.984 -11.128 1.00 69.81 149 ARG A C 1
ATOM 1183 O O . ARG A 1 149 ? -18.163 -2.919 -10.936 1.00 69.81 149 ARG A O 1
ATOM 1190 N N . GLU A 1 150 ? -18.475 -4.825 -12.115 1.00 68.31 150 GLU A N 1
ATOM 1191 C CA . GLU A 1 150 ? -17.541 -4.540 -13.205 1.00 68.31 150 GLU A CA 1
ATOM 1192 C C . GLU A 1 150 ? -18.319 -3.918 -14.371 1.00 68.31 150 GLU A C 1
ATOM 1194 O O . GLU A 1 150 ? -19.405 -4.389 -14.712 1.00 68.31 150 GLU A O 1
ATOM 1199 N N . ASN A 1 151 ? -17.831 -2.810 -14.930 1.00 62.47 151 ASN A N 1
ATOM 1200 C CA . ASN A 1 151 ? -18.402 -2.256 -16.158 1.00 62.47 151 ASN A CA 1
ATOM 1201 C C . ASN A 1 151 ? -17.765 -2.898 -17.401 1.00 62.47 151 ASN A C 1
ATOM 1203 O O . ASN A 1 151 ? -16.733 -3.556 -17.303 1.00 62.47 151 ASN A O 1
ATOM 1207 N N . ASP A 1 152 ? -18.332 -2.645 -18.582 1.00 53.34 152 ASP A N 1
ATOM 1208 C CA . ASP A 1 152 ? -17.870 -3.227 -19.856 1.00 53.34 152 ASP A CA 1
ATOM 1209 C C . ASP A 1 152 ? -16.411 -2.870 -20.221 1.00 53.34 152 ASP A C 1
ATOM 1211 O O . ASP A 1 152 ? -15.806 -3.487 -21.095 1.00 53.34 152 ASP A O 1
ATOM 1215 N N . MET A 1 153 ? -15.821 -1.876 -19.544 1.00 51.84 153 MET A N 1
ATOM 1216 C CA . MET A 1 153 ? -14.412 -1.487 -19.680 1.00 51.84 153 MET A CA 1
ATOM 1217 C C . MET A 1 153 ? -13.489 -2.189 -18.665 1.00 51.84 153 MET A C 1
ATOM 1219 O O . MET A 1 153 ? -12.319 -1.820 -18.540 1.00 51.84 153 MET A O 1
ATOM 1223 N N . GLY A 1 154 ? -14.012 -3.150 -17.902 1.00 56.25 154 GLY A N 1
ATOM 1224 C CA . GLY A 1 154 ? -13.330 -3.838 -16.806 1.00 56.25 154 GLY A CA 1
ATOM 1225 C C . GLY A 1 154 ? -13.226 -3.016 -15.518 1.00 56.25 154 GLY A C 1
ATOM 1226 O O . GLY A 1 154 ? -12.726 -3.490 -14.509 1.00 56.25 154 GLY A O 1
ATOM 1227 N N . LEU A 1 155 ? -13.681 -1.760 -15.479 1.00 60.09 155 LEU A N 1
ATOM 1228 C CA . LEU A 1 155 ? -13.570 -0.954 -14.262 1.00 60.09 155 LEU A CA 1
ATOM 1229 C C . LEU A 1 155 ? -14.588 -1.436 -13.233 1.00 60.09 155 LEU A C 1
ATOM 1231 O O . LEU A 1 155 ? -15.797 -1.299 -13.430 1.00 60.09 155 LEU A O 1
ATOM 1235 N N . SER A 1 156 ? -14.090 -1.933 -12.106 1.00 66.75 156 SER A N 1
ATOM 1236 C CA . SER A 1 156 ? -14.934 -2.250 -10.963 1.00 66.75 156 SER A CA 1
ATOM 1237 C C . SER A 1 156 ? -15.118 -1.038 -10.039 1.00 66.75 156 SER A C 1
ATOM 1239 O O . SER A 1 156 ? -14.286 -0.126 -9.947 1.00 66.75 156 SER A O 1
ATOM 1241 N N . LYS A 1 157 ? -16.258 -0.989 -9.351 1.00 78.56 157 LYS A N 1
ATOM 1242 C CA . LYS A 1 157 ? -16.364 -0.239 -8.094 1.00 78.56 157 LYS A CA 1
ATOM 1243 C C . LYS A 1 157 ? -15.981 -1.169 -6.953 1.00 78.56 157 LYS A C 1
ATOM 1245 O O . LYS A 1 157 ? -16.447 -2.308 -6.906 1.00 78.56 157 LYS A O 1
ATOM 1250 N N . VAL A 1 158 ? -15.161 -0.663 -6.045 1.00 82.06 158 VAL A N 1
ATOM 1251 C CA . VAL A 1 158 ? -14.785 -1.346 -4.811 1.00 82.06 158 VAL A CA 1
ATOM 1252 C C . VAL A 1 158 ? -15.423 -0.599 -3.658 1.00 82.06 158 VAL A C 1
ATOM 1254 O O . VAL A 1 158 ? -15.389 0.633 -3.611 1.00 82.06 158 VAL A O 1
ATOM 1257 N N . ARG A 1 159 ? -16.010 -1.358 -2.741 1.00 88.50 159 ARG A N 1
ATOM 1258 C CA . ARG A 1 159 ? -16.444 -0.862 -1.445 1.00 88.50 159 ARG A CA 1
ATOM 1259 C C . ARG A 1 159 ? -15.450 -1.317 -0.391 1.00 88.50 159 ARG A C 1
ATOM 1261 O O . ARG A 1 159 ? -15.130 -2.498 -0.341 1.00 88.50 159 ARG A O 1
ATOM 1268 N N . LEU A 1 160 ? -14.994 -0.388 0.436 1.00 91.50 160 LEU A N 1
ATOM 1269 C CA . LEU A 1 160 ? -14.232 -0.670 1.642 1.00 91.50 160 LEU A CA 1
ATOM 1270 C C . LEU A 1 160 ? -15.107 -0.338 2.848 1.00 91.50 160 LEU A C 1
ATOM 1272 O O . LEU A 1 160 ? -15.456 0.822 3.054 1.00 91.50 160 LEU A O 1
ATOM 1276 N N . GLU A 1 161 ? -15.446 -1.344 3.638 1.00 94.12 161 GLU A N 1
ATOM 1277 C CA . GLU A 1 161 ? -16.108 -1.187 4.932 1.00 94.12 161 GLU A CA 1
ATOM 1278 C C . GLU A 1 161 ? -15.069 -1.387 6.037 1.00 94.12 161 GLU A C 1
ATOM 1280 O O . GLU A 1 161 ? -14.303 -2.356 6.025 1.00 94.12 161 GLU A O 1
ATOM 1285 N N . ILE A 1 162 ? -15.031 -0.461 6.987 1.00 95.25 162 ILE A N 1
ATOM 1286 C CA . ILE A 1 162 ? -14.068 -0.460 8.083 1.00 95.25 162 ILE A CA 1
ATOM 1287 C C . ILE A 1 162 ? -14.820 -0.795 9.362 1.00 95.25 162 ILE A C 1
ATOM 1289 O O . ILE A 1 162 ? -15.706 -0.052 9.785 1.00 95.25 162 ILE A O 1
ATOM 1293 N N . TYR A 1 163 ? -14.435 -1.905 9.981 1.00 94.69 163 TYR A N 1
ATOM 1294 C CA . TYR A 1 163 ? -14.997 -2.393 11.230 1.00 94.69 163 TYR A CA 1
ATOM 1295 C C . TYR A 1 163 ? -13.986 -2.231 12.364 1.00 94.69 163 TYR A C 1
ATOM 1297 O O . TYR A 1 163 ? -12.821 -2.625 12.240 1.00 94.69 163 TYR A O 1
ATOM 1305 N N . ARG A 1 164 ? -14.448 -1.680 13.487 1.00 93.94 164 ARG A N 1
ATOM 1306 C CA . ARG A 1 164 ? -13.705 -1.609 14.750 1.00 93.94 164 ARG A CA 1
ATOM 1307 C C . ARG A 1 164 ? -14.604 -2.051 15.889 1.00 93.94 164 ARG A C 1
ATOM 1309 O O . ARG A 1 164 ? -15.747 -1.614 15.986 1.00 93.94 164 ARG A O 1
ATOM 1316 N N . ASN A 1 165 ? -14.089 -2.921 16.753 1.00 91.25 165 ASN A N 1
ATOM 1317 C CA . ASN A 1 165 ? -14.836 -3.496 17.875 1.00 91.25 165 ASN A CA 1
ATOM 1318 C C . ASN A 1 165 ? -16.214 -4.078 17.472 1.00 91.25 165 ASN A C 1
ATOM 1320 O O . ASN A 1 165 ? -17.165 -4.031 18.245 1.00 91.25 165 ASN A O 1
ATOM 1324 N N . GLY A 1 166 ? -16.326 -4.618 16.254 1.00 89.69 166 GLY A N 1
ATOM 1325 C CA . GLY A 1 166 ? -17.547 -5.223 15.713 1.00 89.69 166 GLY A CA 1
ATOM 1326 C C . GLY A 1 166 ? -18.561 -4.238 15.123 1.00 89.69 166 GLY A C 1
ATOM 1327 O O . GLY A 1 166 ? -19.630 -4.670 14.702 1.00 89.69 166 GLY A O 1
ATOM 1328 N N . ILE A 1 167 ? -18.244 -2.942 15.070 1.00 92.19 167 ILE A N 1
ATOM 1329 C CA . ILE A 1 167 ? -19.114 -1.891 14.529 1.00 92.19 167 ILE A CA 1
ATOM 1330 C C . ILE A 1 167 ? -18.519 -1.375 13.214 1.00 92.19 167 ILE A C 1
ATOM 1332 O O . ILE A 1 167 ? -17.322 -1.087 13.158 1.00 92.19 167 ILE A O 1
ATOM 1336 N N . GLU A 1 168 ? -19.343 -1.240 12.168 1.00 95.12 168 GLU A N 1
ATOM 1337 C CA . GLU A 1 168 ? -18.960 -0.505 10.953 1.00 95.12 168 GLU A CA 1
ATOM 1338 C C . GLU A 1 168 ? -18.823 0.979 11.311 1.00 95.12 168 GLU A C 1
ATOM 1340 O O . GLU A 1 168 ? -19.813 1.646 11.613 1.00 95.12 168 GLU A O 1
ATOM 1345 N N . ILE A 1 169 ? -17.597 1.496 11.296 1.00 95.88 169 ILE A N 1
ATOM 1346 C CA . ILE A 1 169 ? -17.332 2.909 11.593 1.00 95.88 169 ILE A CA 1
ATOM 1347 C C . ILE A 1 169 ? -17.368 3.773 10.332 1.00 95.88 169 ILE A C 1
ATOM 1349 O O . ILE A 1 169 ? -17.650 4.969 10.406 1.00 95.88 169 ILE A O 1
ATOM 1353 N N . ARG A 1 170 ? -17.086 3.181 9.164 1.00 96.19 170 ARG A N 1
ATOM 1354 C CA . ARG A 1 170 ? -17.042 3.899 7.890 1.00 96.19 170 ARG A CA 1
ATOM 1355 C C . ARG A 1 170 ? -17.191 2.963 6.705 1.00 96.19 170 ARG A C 1
ATOM 1357 O O . ARG A 1 170 ? -16.752 1.815 6.734 1.00 96.19 170 ARG A O 1
ATOM 1364 N N . LYS A 1 171 ? -17.709 3.528 5.618 1.00 93.94 171 LYS A N 1
ATOM 1365 C CA . LYS A 1 171 ? -17.785 2.895 4.309 1.00 93.94 171 LYS A CA 1
ATOM 1366 C C . LYS A 1 171 ? -17.319 3.861 3.230 1.00 93.94 171 LYS A C 1
ATOM 1368 O O . LYS A 1 171 ? -17.836 4.973 3.130 1.00 93.94 171 LYS A O 1
ATOM 1373 N N . HIS A 1 172 ? -16.398 3.401 2.395 1.00 90.81 172 HIS A N 1
ATOM 1374 C CA . HIS A 1 172 ? -15.888 4.118 1.231 1.00 90.81 172 HIS A CA 1
ATOM 1375 C C . HIS A 1 172 ? -16.241 3.367 -0.043 1.00 90.81 172 HIS A C 1
ATOM 1377 O O . HIS A 1 172 ? -16.164 2.141 -0.089 1.00 90.81 172 HIS A O 1
ATOM 1383 N N . GLU A 1 173 ? -16.589 4.097 -1.097 1.00 88.12 173 GLU A N 1
ATOM 1384 C CA . GLU A 1 173 ? -16.723 3.535 -2.439 1.00 88.12 173 GLU A CA 1
ATOM 1385 C C . GLU A 1 173 ? -15.795 4.275 -3.392 1.00 88.12 173 GLU A C 1
ATOM 1387 O O . GLU A 1 173 ? -15.874 5.494 -3.543 1.00 88.12 173 GLU A O 1
ATOM 1392 N N . PHE A 1 174 ? -14.922 3.535 -4.068 1.00 79.50 174 PHE A N 1
ATOM 1393 C CA . PHE A 1 174 ? -13.968 4.104 -5.009 1.00 79.50 174 PHE A CA 1
ATOM 1394 C C . PHE A 1 174 ? -13.824 3.235 -6.255 1.00 79.50 174 PHE A C 1
ATOM 1396 O O . PHE A 1 174 ? -14.181 2.056 -6.298 1.00 79.50 174 PHE A O 1
ATOM 1403 N N . ARG A 1 175 ? -13.320 3.851 -7.327 1.00 72.88 175 ARG A N 1
ATOM 1404 C CA . ARG A 1 175 ? -13.003 3.140 -8.570 1.00 72.88 175 ARG A CA 1
ATOM 1405 C C . ARG A 1 175 ? -11.690 2.382 -8.380 1.00 72.88 175 ARG A C 1
ATOM 1407 O O . ARG A 1 175 ? -10.651 3.007 -8.152 1.00 72.88 175 ARG A O 1
ATOM 1414 N N . GLY A 1 176 ? -11.731 1.064 -8.512 1.00 63.88 176 GLY A N 1
ATOM 1415 C CA . GLY A 1 176 ? -10.603 0.152 -8.313 1.00 63.88 176 GLY A CA 1
ATOM 1416 C C . GLY A 1 176 ? -11.009 -1.270 -8.693 1.00 63.88 176 GLY A C 1
ATOM 1417 O O . GLY A 1 176 ? -12.131 -1.475 -9.137 1.00 63.88 176 GLY A O 1
ATOM 1418 N N . TRP A 1 177 ? -10.141 -2.265 -8.545 1.00 65.00 177 TRP A N 1
ATOM 1419 C CA . TRP A 1 177 ? -10.563 -3.662 -8.694 1.00 65.00 177 TRP A CA 1
ATOM 1420 C C . TRP A 1 177 ? -10.458 -4.385 -7.351 1.00 65.00 177 TRP A C 1
ATOM 1422 O O . TRP A 1 177 ? -9.569 -4.109 -6.555 1.00 65.00 177 TRP A O 1
ATOM 1432 N N . ALA A 1 178 ? -11.406 -5.272 -7.057 1.00 51.38 178 ALA A N 1
ATOM 1433 C CA . ALA A 1 178 ? -11.439 -5.983 -5.776 1.00 51.38 178 ALA A CA 1
ATOM 1434 C C . ALA A 1 178 ? -10.464 -7.171 -5.724 1.00 51.38 178 ALA A C 1
ATOM 1436 O O . ALA A 1 178 ? -10.101 -7.612 -4.639 1.00 51.38 178 ALA A O 1
ATOM 1437 N N . GLU A 1 179 ? -10.003 -7.640 -6.889 1.00 59.38 179 GLU A N 1
ATOM 1438 C CA . GLU A 1 179 ? -8.993 -8.702 -7.057 1.00 59.38 179 GLU A CA 1
ATOM 1439 C C . GLU A 1 179 ? -7.577 -8.261 -6.634 1.00 59.38 179 GLU A C 1
ATOM 1441 O O . GLU A 1 179 ? -6.594 -8.964 -6.862 1.00 59.38 179 GLU A O 1
ATOM 1446 N N . HIS A 1 180 ? -7.444 -7.069 -6.055 1.00 66.88 180 HIS A N 1
ATOM 1447 C CA . HIS A 1 180 ? -6.177 -6.543 -5.580 1.00 66.88 180 HIS A CA 1
ATOM 1448 C C . HIS A 1 180 ? -5.835 -7.067 -4.191 1.00 66.88 180 HIS A C 1
ATOM 1450 O O . HIS A 1 180 ? -6.708 -7.307 -3.365 1.00 66.88 180 HIS A O 1
ATOM 1456 N N . ASP A 1 181 ? -4.541 -7.224 -3.938 1.00 74.00 181 ASP A N 1
ATOM 1457 C CA . ASP A 1 181 ? -4.022 -7.637 -2.640 1.00 74.00 181 ASP A CA 1
ATOM 1458 C C . ASP A 1 181 ? -3.991 -6.407 -1.724 1.00 74.00 181 ASP A C 1
ATOM 1460 O O . ASP A 1 181 ? -3.071 -5.586 -1.788 1.00 74.00 181 ASP A O 1
ATOM 1464 N N . PHE A 1 182 ? -5.066 -6.226 -0.954 1.00 85.50 182 PHE A N 1
ATOM 1465 C CA . PHE A 1 182 ? -5.179 -5.165 0.039 1.00 85.50 182 PHE A CA 1
ATOM 1466 C C . PHE A 1 182 ? -4.397 -5.581 1.281 1.00 85.50 182 PHE A C 1
ATOM 1468 O O . PHE A 1 182 ? -4.727 -6.555 1.955 1.00 85.50 182 PHE A O 1
ATOM 1475 N N . ARG A 1 183 ? -3.355 -4.819 1.605 1.00 88.88 183 ARG A N 1
ATOM 1476 C CA . ARG A 1 183 ? -2.465 -5.088 2.734 1.00 88.88 183 ARG A CA 1
ATOM 1477 C C . ARG A 1 183 ? -2.521 -3.934 3.721 1.00 88.88 183 ARG A C 1
ATOM 1479 O O . ARG A 1 183 ? -2.407 -2.776 3.324 1.00 88.88 183 ARG A O 1
ATOM 1486 N N . ILE A 1 184 ? -2.679 -4.262 5.000 1.00 93.44 184 ILE A N 1
ATOM 1487 C CA . ILE A 1 184 ? -2.725 -3.294 6.099 1.00 93.44 184 ILE A CA 1
ATOM 1488 C C . ILE A 1 184 ? -1.442 -3.405 6.917 1.00 93.44 184 ILE A C 1
ATOM 1490 O O . ILE A 1 184 ? -1.070 -4.489 7.379 1.00 93.44 184 ILE A O 1
ATOM 1494 N N . TYR A 1 185 ? -0.779 -2.272 7.102 1.00 94.69 185 TYR A N 1
ATOM 1495 C CA . TYR A 1 185 ? 0.455 -2.141 7.856 1.00 94.69 185 TYR A CA 1
ATOM 1496 C C . TYR A 1 185 ? 0.264 -1.201 9.046 1.00 94.69 185 TYR A C 1
ATOM 1498 O O . TYR A 1 185 ? -0.542 -0.266 9.002 1.00 94.69 185 TYR A O 1
ATOM 1506 N N . GLU A 1 186 ? 1.003 -1.480 10.114 1.00 94.69 186 GLU A N 1
ATOM 1507 C CA . GLU A 1 186 ? 1.098 -0.606 11.277 1.00 94.69 186 GLU A CA 1
ATOM 1508 C C . GLU A 1 186 ? 1.736 0.727 10.901 1.00 94.69 186 GLU A C 1
ATOM 1510 O O . GLU A 1 186 ? 2.532 0.808 9.966 1.00 94.69 186 GLU A O 1
ATOM 1515 N N . THR A 1 187 ? 1.416 1.752 11.682 1.00 94.38 187 THR A N 1
ATOM 1516 C CA . THR A 1 187 ? 2.087 3.050 11.660 1.00 94.38 187 THR A CA 1
ATOM 1517 C C . THR A 1 187 ? 2.601 3.362 13.072 1.00 94.38 187 THR A C 1
ATOM 1519 O O . THR A 1 187 ? 2.239 2.656 14.016 1.00 94.38 187 THR A O 1
ATOM 1522 N N . PRO A 1 188 ? 3.441 4.394 13.281 1.00 92.12 188 PRO A N 1
ATOM 1523 C CA . PRO A 1 188 ? 3.857 4.769 14.629 1.00 92.12 188 PRO A CA 1
ATOM 1524 C C . PRO A 1 188 ? 2.707 5.386 15.448 1.00 92.12 188 PRO A C 1
ATOM 1526 O O . PRO A 1 188 ? 2.873 5.618 16.644 1.00 92.12 188 PRO A O 1
ATOM 1529 N N . PHE A 1 189 ? 1.546 5.639 14.831 1.00 93.25 189 PHE A N 1
ATOM 1530 C CA . PHE A 1 189 ? 0.345 6.143 15.488 1.00 93.25 189 PHE A CA 1
ATOM 1531 C C . PHE A 1 189 ? -0.665 5.005 15.663 1.00 93.25 189 PHE A C 1
ATOM 1533 O O . PHE A 1 189 ? -1.115 4.400 14.694 1.00 93.25 189 PHE A O 1
ATOM 1540 N N . SER A 1 190 ? -1.065 4.726 16.904 1.00 89.88 190 SER A N 1
ATOM 1541 C CA . SER A 1 190 ? -1.948 3.595 17.231 1.00 89.88 190 SER A CA 1
ATOM 1542 C C . SER A 1 190 ? -3.353 3.698 16.631 1.00 89.88 190 SER A C 1
ATOM 1544 O O . SER A 1 190 ? -4.033 2.687 16.470 1.00 89.88 190 SER A O 1
ATOM 1546 N N . ASN A 1 191 ? -3.799 4.910 16.298 1.00 92.44 191 ASN A N 1
ATOM 1547 C CA . ASN A 1 191 ? -5.074 5.157 15.638 1.00 92.44 191 ASN A CA 1
ATOM 1548 C C . ASN A 1 191 ? -4.947 5.260 14.115 1.00 92.44 191 ASN A C 1
ATOM 1550 O O . ASN A 1 191 ? -5.922 5.631 13.479 1.00 92.44 191 ASN A O 1
ATOM 1554 N N . GLN A 1 192 ? -3.792 4.973 13.512 1.00 95.12 192 GLN A N 1
ATOM 1555 C CA . GLN A 1 192 ? -3.628 5.054 12.063 1.00 95.12 192 GLN A CA 1
ATOM 1556 C C . GLN A 1 192 ? -3.085 3.760 11.483 1.00 95.12 192 GLN A C 1
ATOM 1558 O O . GLN A 1 192 ? -2.217 3.101 12.059 1.00 95.12 192 GLN A O 1
ATOM 1563 N N . VAL A 1 193 ? -3.555 3.441 10.284 1.00 96.00 193 VAL A N 1
ATOM 1564 C CA . VAL A 1 193 ? -3.036 2.327 9.494 1.00 96.00 193 VAL A CA 1
ATOM 1565 C C . VAL A 1 193 ? -2.654 2.776 8.103 1.00 96.00 193 VAL A C 1
ATOM 1567 O O . VAL A 1 193 ? -3.248 3.695 7.537 1.00 96.00 193 VAL A O 1
ATOM 1570 N N . LEU A 1 194 ? -1.676 2.077 7.543 1.00 95.69 194 LEU A N 1
ATOM 1571 C CA . LEU A 1 194 ? -1.280 2.219 6.157 1.00 95.69 194 LEU A CA 1
ATOM 1572 C C . LEU A 1 194 ? -1.907 1.085 5.350 1.00 95.69 194 LEU A C 1
ATOM 1574 O O . LEU A 1 194 ? -1.560 -0.081 5.528 1.00 95.69 194 LEU A O 1
ATOM 1578 N N . MET A 1 195 ? -2.817 1.423 4.448 1.00 93.50 195 MET A N 1
ATOM 1579 C CA . MET A 1 195 ? -3.379 0.486 3.486 1.00 93.50 195 MET A CA 1
ATOM 1580 C C . MET A 1 195 ? -2.635 0.624 2.164 1.00 93.50 195 MET A C 1
ATOM 1582 O O . MET A 1 195 ? -2.611 1.704 1.582 1.00 93.50 195 MET A O 1
ATOM 1586 N N . ILE A 1 196 ? -2.064 -0.465 1.660 1.00 90.00 196 ILE A N 1
ATOM 1587 C CA . ILE A 1 196 ? -1.445 -0.514 0.333 1.00 90.00 196 ILE A CA 1
ATOM 1588 C C . ILE A 1 196 ? -2.158 -1.583 -0.477 1.00 90.00 196 ILE A C 1
ATOM 1590 O O . ILE A 1 196 ? -2.361 -2.699 -0.004 1.00 90.00 196 ILE A O 1
ATOM 1594 N N . TYR A 1 197 ? -2.542 -1.243 -1.699 1.00 83.94 197 TYR A N 1
ATOM 1595 C CA . TYR A 1 197 ? -3.208 -2.163 -2.604 1.00 83.94 197 TYR A CA 1
ATOM 1596 C C . TYR A 1 197 ? -2.747 -1.913 -4.035 1.00 83.94 197 TYR A C 1
ATOM 1598 O O . TYR A 1 197 ? -2.439 -0.787 -4.437 1.00 83.94 197 TYR A O 1
ATOM 1606 N N . SER A 1 198 ? -2.652 -2.978 -4.822 1.00 76.00 198 SER A N 1
ATOM 1607 C CA . SER A 1 198 ? -2.457 -2.823 -6.259 1.00 76.00 198 SER A CA 1
ATOM 1608 C C . SER A 1 198 ? -3.699 -2.172 -6.872 1.00 76.00 198 SER A C 1
ATOM 1610 O O . SER A 1 198 ? -4.794 -2.298 -6.341 1.00 76.00 198 SER A O 1
ATOM 1612 N N . LYS A 1 199 ? -3.552 -1.413 -7.960 1.00 68.69 199 LYS A N 1
ATOM 1613 C CA . LYS A 1 199 ? -4.691 -0.869 -8.711 1.00 68.69 199 LYS A CA 1
ATOM 1614 C C . LYS A 1 199 ? -4.454 -1.017 -10.212 1.00 68.69 199 LYS A C 1
ATOM 1616 O O . LYS A 1 199 ? -3.484 -0.484 -10.756 1.00 68.69 199 LYS A O 1
ATOM 1621 N N . GLY A 1 200 ? -5.330 -1.784 -10.861 1.00 56.81 200 GLY A N 1
ATOM 1622 C CA . GLY A 1 200 ? -5.275 -2.167 -12.274 1.00 56.81 200 GL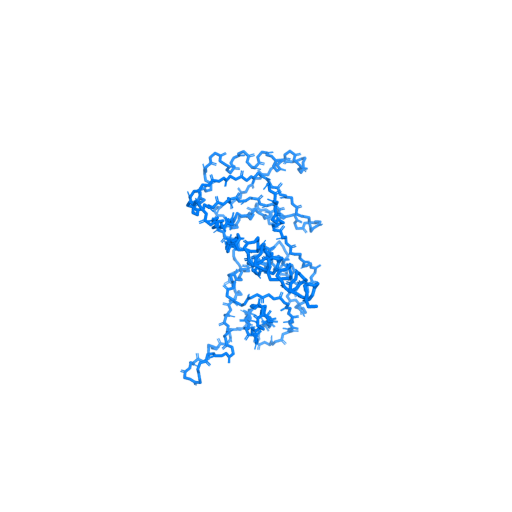Y A CA 1
ATOM 1623 C C . GLY A 1 200 ? -6.352 -1.505 -13.141 1.00 56.81 200 GLY A C 1
ATOM 1624 O O . GLY A 1 200 ? -7.307 -0.910 -12.638 1.00 56.81 200 GLY A O 1
ATOM 1625 N N . GLY A 1 201 ? -6.174 -1.591 -14.465 1.00 57.00 201 GLY A N 1
ATOM 1626 C CA . GLY A 1 201 ? -7.066 -1.020 -15.479 1.00 57.00 201 GLY A CA 1
ATOM 1627 C C . GLY A 1 201 ? -6.294 -0.543 -16.716 1.00 57.00 201 GLY A C 1
ATOM 1628 O O . GLY A 1 201 ? -5.413 -1.241 -17.209 1.00 57.00 201 GLY A O 1
ATOM 1629 N N . ILE A 1 202 ? -6.608 0.662 -17.211 1.00 51.81 202 ILE A N 1
ATOM 1630 C CA . ILE A 1 202 ? -5.860 1.328 -18.303 1.00 51.81 202 ILE A CA 1
ATOM 1631 C C . ILE A 1 202 ? -4.474 1.790 -17.821 1.00 51.81 202 ILE A C 1
ATOM 1633 O O . ILE A 1 202 ? -3.502 1.736 -18.571 1.00 51.81 202 ILE A O 1
ATOM 1637 N N . ASN A 1 203 ? -4.394 2.208 -16.557 1.00 55.22 203 ASN A N 1
ATOM 1638 C CA . ASN A 1 203 ? -3.153 2.506 -15.858 1.00 55.22 203 ASN A CA 1
ATOM 1639 C C . ASN A 1 203 ? -2.962 1.438 -14.779 1.00 55.22 203 ASN A C 1
ATOM 1641 O O . ASN A 1 203 ? -3.918 1.082 -14.089 1.00 55.22 203 ASN A O 1
ATOM 1645 N N . PHE A 1 204 ? -1.745 0.920 -14.663 1.00 66.38 204 PHE A N 1
ATOM 1646 C CA . PHE A 1 204 ? -1.355 -0.016 -13.613 1.00 66.38 204 PHE A CA 1
ATOM 1647 C C . PHE A 1 204 ? -0.514 0.728 -12.585 1.00 66.38 204 PHE A C 1
ATOM 1649 O O . PHE A 1 204 ? 0.260 1.620 -12.944 1.00 66.38 204 PHE A O 1
ATOM 1656 N N . GLY A 1 205 ? -0.670 0.381 -11.312 1.00 72.19 205 GLY A N 1
ATOM 1657 C CA . GLY A 1 205 ? 0.057 1.071 -10.264 1.00 72.19 205 GLY A CA 1
ATOM 1658 C C . GLY A 1 205 ? -0.226 0.569 -8.860 1.00 72.19 205 GLY A C 1
ATOM 1659 O O . GLY A 1 205 ? -0.958 -0.401 -8.660 1.00 72.19 205 GLY A O 1
ATOM 1660 N N . ILE A 1 206 ? 0.336 1.288 -7.897 1.00 79.38 206 ILE A N 1
ATOM 1661 C CA . ILE A 1 206 ? 0.166 1.051 -6.464 1.00 79.38 206 ILE A CA 1
ATOM 1662 C C . ILE A 1 206 ? -0.669 2.195 -5.913 1.00 79.38 206 ILE A C 1
ATOM 1664 O O . ILE A 1 206 ? -0.383 3.367 -6.169 1.00 79.38 206 ILE A O 1
ATOM 1668 N N . ALA A 1 207 ? -1.713 1.850 -5.179 1.00 83.06 207 ALA A N 1
ATOM 1669 C CA . ALA A 1 207 ? -2.470 2.790 -4.385 1.00 83.06 207 ALA A CA 1
ATOM 1670 C C . ALA A 1 207 ? -2.108 2.618 -2.911 1.00 83.06 207 ALA A C 1
ATOM 1672 O O . ALA A 1 207 ? -1.831 1.512 -2.436 1.00 83.06 207 ALA A O 1
ATOM 1673 N N . LEU A 1 208 ? -2.088 3.736 -2.203 1.00 89.44 208 LEU A N 1
ATOM 1674 C CA . LEU A 1 208 ? -1.754 3.796 -0.797 1.00 89.44 208 LEU A CA 1
ATOM 1675 C C . LEU A 1 208 ? -2.671 4.800 -0.121 1.00 89.44 208 LEU A C 1
ATOM 1677 O O . LEU A 1 208 ? -2.825 5.920 -0.604 1.00 89.44 208 LEU A O 1
ATOM 1681 N N . ALA A 1 209 ? -3.225 4.400 1.014 1.00 91.88 209 ALA A N 1
ATOM 1682 C CA . ALA A 1 209 ? -4.018 5.259 1.867 1.00 91.88 209 ALA A CA 1
ATOM 1683 C C . ALA A 1 209 ? -3.516 5.196 3.311 1.00 91.88 209 ALA A C 1
ATOM 1685 O O . ALA A 1 209 ? -3.127 4.134 3.797 1.00 91.88 209 ALA A O 1
ATOM 1686 N N . VAL A 1 210 ? -3.552 6.334 3.998 1.00 95.12 210 VAL A N 1
ATOM 1687 C CA . VAL A 1 210 ? -3.396 6.412 5.454 1.00 95.12 210 VAL A CA 1
ATOM 1688 C C . VAL A 1 210 ? -4.769 6.680 6.040 1.00 95.12 210 VAL A C 1
ATOM 1690 O O . VAL A 1 210 ? -5.448 7.618 5.623 1.00 95.12 210 VAL A O 1
ATOM 1693 N N . ILE A 1 211 ? -5.191 5.832 6.971 1.00 95.88 211 ILE A N 1
ATOM 1694 C CA . ILE A 1 211 ? -6.571 5.789 7.455 1.00 95.88 211 ILE A CA 1
ATOM 1695 C C . ILE A 1 211 ? -6.575 5.972 8.965 1.00 95.88 211 ILE A C 1
ATOM 1697 O O . ILE A 1 211 ? -5.872 5.246 9.665 1.00 95.88 211 ILE A O 1
ATOM 1701 N N . ASP A 1 212 ? -7.386 6.908 9.455 1.00 95.88 212 ASP A N 1
ATOM 1702 C CA . ASP A 1 212 ? -7.666 7.066 10.881 1.00 95.88 212 ASP A CA 1
ATOM 1703 C C . ASP A 1 212 ? -8.691 6.014 11.318 1.00 95.88 212 ASP A C 1
ATOM 1705 O O . ASP A 1 212 ? -9.826 5.984 10.851 1.00 95.88 212 ASP A O 1
ATOM 1709 N N . LEU A 1 213 ? -8.300 5.127 12.224 1.00 94.19 213 LEU A N 1
ATOM 1710 C CA . LEU A 1 213 ? -9.140 4.070 12.779 1.00 94.19 213 LEU A CA 1
ATOM 1711 C C . LEU A 1 213 ? -10.216 4.588 13.742 1.00 94.19 213 LEU A C 1
ATOM 1713 O O . LEU A 1 213 ? -11.081 3.810 14.139 1.00 94.19 213 LEU A O 1
ATOM 1717 N N . THR A 1 214 ? -10.172 5.858 14.146 1.00 93.62 214 THR A N 1
ATOM 1718 C CA . THR A 1 214 ? -11.162 6.445 15.064 1.00 93.62 214 THR A CA 1
ATOM 1719 C C . THR A 1 214 ? -12.502 6.664 14.367 1.00 93.62 214 THR A C 1
ATOM 1721 O O . THR A 1 214 ? -13.556 6.396 14.937 1.00 93.62 214 THR A O 1
ATOM 1724 N N . ASN A 1 215 ? -12.463 7.141 13.123 1.00 93.69 215 ASN A N 1
ATOM 1725 C CA . ASN A 1 215 ? -13.635 7.497 12.315 1.00 93.69 215 ASN A CA 1
ATOM 1726 C C . ASN A 1 215 ? -13.640 6.829 10.926 1.00 93.69 215 ASN A C 1
ATOM 1728 O O . ASN A 1 215 ? -14.615 6.952 10.188 1.00 93.69 215 ASN A O 1
ATOM 1732 N N . GLY A 1 216 ? -12.567 6.118 10.570 1.00 92.88 216 GLY A N 1
ATOM 1733 C CA . GLY A 1 216 ? -12.373 5.454 9.287 1.00 92.88 216 GLY A CA 1
ATOM 1734 C C . GLY A 1 216 ? -12.027 6.398 8.135 1.00 92.88 216 GLY A C 1
ATOM 1735 O O . GLY A 1 216 ? -12.095 5.970 6.984 1.00 92.88 216 GLY A O 1
ATOM 1736 N N . ASP A 1 217 ? -11.698 7.667 8.389 1.00 94.69 217 ASP A N 1
ATOM 1737 C CA . ASP A 1 217 ? -11.415 8.642 7.335 1.00 94.69 217 ASP A CA 1
ATOM 1738 C C . ASP A 1 217 ? -10.027 8.461 6.716 1.00 94.69 217 ASP A C 1
ATOM 1740 O O . ASP A 1 217 ? -9.063 8.056 7.366 1.00 94.69 217 ASP A O 1
ATOM 1744 N N . PHE A 1 218 ? -9.926 8.783 5.425 1.00 93.00 218 PHE A N 1
ATOM 1745 C CA . PHE A 1 218 ? -8.651 8.799 4.717 1.00 93.00 218 PHE A CA 1
ATOM 1746 C C . PHE A 1 218 ? -7.940 10.113 5.038 1.00 93.00 218 PHE A C 1
ATOM 1748 O O . PHE A 1 218 ? -8.348 11.178 4.577 1.00 93.00 218 PHE A O 1
ATOM 1755 N N . LEU A 1 219 ? -6.867 10.031 5.821 1.00 93.31 219 LEU A N 1
ATOM 1756 C CA . LEU A 1 219 ? -5.955 11.150 6.063 1.00 93.31 219 LEU A CA 1
ATOM 1757 C C . LEU A 1 219 ? -5.129 11.459 4.812 1.00 93.31 219 LEU A C 1
ATOM 1759 O O . LEU A 1 219 ? -4.728 12.597 4.578 1.00 93.31 219 LEU A O 1
ATOM 1763 N N . PHE A 1 220 ? -4.890 10.428 4.006 1.00 92.06 220 PHE A N 1
ATOM 1764 C CA . PHE A 1 220 ? -4.190 10.507 2.739 1.00 92.06 220 PHE A CA 1
ATOM 1765 C C . PHE A 1 220 ? -4.643 9.369 1.825 1.00 92.06 220 PHE A C 1
ATOM 1767 O O . PHE A 1 220 ? -4.851 8.254 2.297 1.00 92.06 220 PHE A O 1
ATOM 1774 N N . ASP A 1 221 ? -4.757 9.637 0.527 1.00 88.75 221 ASP A N 1
ATOM 1775 C CA . ASP A 1 221 ? -4.976 8.634 -0.518 1.00 88.75 221 ASP A CA 1
ATOM 1776 C C . ASP A 1 221 ? -4.244 9.088 -1.782 1.00 88.75 221 ASP A C 1
ATOM 1778 O O . ASP A 1 221 ? -4.504 10.171 -2.316 1.00 88.75 221 ASP A O 1
ATOM 1782 N N . GLN A 1 222 ? -3.305 8.273 -2.254 1.00 84.69 222 GLN A N 1
ATOM 1783 C CA . GLN A 1 222 ? -2.614 8.515 -3.508 1.00 84.69 222 GLN A CA 1
ATOM 1784 C C . GLN A 1 222 ? -2.513 7.241 -4.334 1.00 84.69 222 GLN A C 1
ATOM 1786 O O . GLN A 1 222 ? -2.174 6.159 -3.856 1.00 84.69 222 GLN A O 1
ATOM 1791 N N . TYR A 1 223 ? -2.730 7.416 -5.635 1.00 79.00 223 TYR A N 1
ATOM 1792 C CA . TYR A 1 223 ? -2.502 6.391 -6.635 1.00 79.00 223 TYR A CA 1
ATOM 1793 C C . TYR A 1 223 ? -1.303 6.754 -7.509 1.00 79.00 223 TYR A C 1
ATOM 1795 O O . TYR A 1 223 ? -1.324 7.746 -8.242 1.00 79.00 223 TYR A O 1
ATOM 1803 N N . ILE A 1 224 ? -0.260 5.932 -7.452 1.00 76.88 224 ILE A N 1
ATOM 1804 C CA . ILE A 1 224 ? 0.920 6.070 -8.299 1.00 76.88 224 ILE A CA 1
ATOM 1805 C C . ILE A 1 224 ? 0.663 5.287 -9.573 1.00 76.88 224 ILE A C 1
ATOM 1807 O O . ILE A 1 224 ? 0.655 4.060 -9.564 1.00 76.88 224 ILE A O 1
ATOM 1811 N N . THR A 1 225 ? 0.469 6.004 -10.676 1.00 70.56 225 THR A N 1
ATOM 1812 C CA . THR A 1 225 ? 0.376 5.386 -11.999 1.00 70.56 225 THR A CA 1
ATOM 1813 C C . THR A 1 225 ? 1.764 5.156 -12.578 1.00 70.56 225 THR A C 1
ATOM 1815 O O . THR A 1 225 ? 2.595 6.065 -12.616 1.00 70.56 225 THR A O 1
ATOM 1818 N N . GLU A 1 226 ? 2.008 3.963 -13.115 1.00 63.75 226 GLU A N 1
ATOM 1819 C CA . GLU A 1 226 ? 3.028 3.825 -14.145 1.00 63.75 226 GLU A CA 1
ATOM 1820 C C . GLU A 1 226 ? 2.441 4.356 -15.451 1.00 63.75 226 GLU A C 1
ATOM 1822 O O . GLU A 1 226 ? 1.622 3.707 -16.104 1.00 63.75 226 GLU A O 1
ATOM 1827 N N . THR A 1 227 ? 2.841 5.567 -15.841 1.00 51.84 227 THR A N 1
ATOM 1828 C CA . THR A 1 227 ? 2.554 6.036 -17.194 1.00 51.84 227 THR A CA 1
ATOM 1829 C C . THR A 1 227 ? 3.267 5.113 -18.172 1.00 51.84 227 THR A C 1
ATOM 1831 O O . THR A 1 227 ? 4.477 4.890 -18.071 1.00 51.84 227 THR A O 1
ATOM 1834 N N . LYS A 1 228 ? 2.512 4.589 -19.142 1.00 48.84 228 LYS A N 1
ATOM 1835 C CA . LYS A 1 228 ? 3.042 3.881 -20.307 1.00 48.84 228 LYS A CA 1
ATOM 1836 C C . LYS A 1 228 ? 3.979 4.852 -21.028 1.00 48.84 228 LYS A C 1
ATOM 1838 O O . LYS A 1 228 ? 3.535 5.670 -21.829 1.00 48.84 228 LYS A O 1
ATOM 1843 N N . ARG A 1 229 ? 5.276 4.842 -20.704 1.00 40.31 229 ARG A N 1
ATOM 1844 C CA . ARG A 1 229 ? 6.259 5.550 -21.524 1.00 40.31 229 ARG A CA 1
ATOM 1845 C C . ARG A 1 229 ? 6.313 4.793 -22.839 1.00 40.31 229 ARG A C 1
ATOM 1847 O O . ARG A 1 229 ? 6.961 3.754 -22.934 1.00 40.31 229 ARG A O 1
ATOM 1854 N N . ASN A 1 230 ? 5.584 5.314 -23.821 1.00 33.84 230 ASN A N 1
ATOM 1855 C CA . ASN A 1 230 ? 5.848 5.057 -25.224 1.00 33.84 230 ASN A CA 1
ATOM 1856 C C . ASN A 1 230 ? 7.316 5.443 -25.449 1.00 33.84 230 ASN A C 1
ATOM 1858 O O . ASN A 1 230 ? 7.650 6.626 -25.463 1.00 33.84 230 ASN A O 1
ATOM 1862 N N . ARG A 1 231 ? 8.195 4.442 -25.472 1.00 31.50 231 ARG A N 1
ATOM 1863 C CA . ARG A 1 231 ? 9.429 4.545 -26.240 1.00 31.50 231 ARG A CA 1
ATOM 1864 C C . ARG A 1 231 ? 9.071 4.284 -27.691 1.00 31.50 231 ARG A C 1
ATOM 1866 O O . ARG A 1 231 ? 8.269 3.344 -27.913 1.00 31.50 231 ARG A O 1
#

pLDDT: mean 79.61, std 14.77, range [31.5, 96.19]

Organism: NCBI:txid2597671

Foldseek 3Di:
DVVVVVVVVVCVVVVVVCVVVLPFDWDDWAFPDWWAAPQQQKIKTKTWIWTDGPPDDIWIKIWIWIAGNVVRDIDTFDIDIDPDDDCPDPVVVRRQVRVCVVVVHRDDTDRPDDFFDPQEAEAFEEPPPDPPDDPDDADQFYWYWYFDDQDPQRWTKIKTFTHHRRDGLDIDIDTFGSPWDWTWTDHSDPQKIKTWIWGDGSWTFIWIFIAGNVRRDTPDIDTDTDDPPPD

Radius of gyration: 21.06 Å; chains: 1; bounding box: 48×36×72 Å

Sequence (231 aa):
MLILVTVGCSVLVFGLIFLFIVKKKTKIHAIDAVVADNTLNFYHIFGHSMYMPDDSPSYEVYRHYVFNLSNYQFTAGDHQRGKGIDLNSPFVERSMETLSKKLGRTLSPAPNKAIKHPEIKVIHRDLNASDTEVMEKIPANAFVVTKLRENDMGLSKVRLEIYRNGIEIRKHEFRGWAEHDFRIYETPFSNQVLMIYSKGGINFGIALAVIDLTNGDFLFDQYITETKRNR